Protein AF-0000000087041845 (afdb_homodimer)

InterPro domains:
  IPR001223 Glycoside hydrolase family 18, catalytic domain [PF00704] (50-173)
  IPR001223 Glycoside hydrolase family 18, catalytic domain [PS51910] (45-182)
  IPR017853 Glycoside hydrolase superfamily [SSF51445] (48-177)
  IPR050314 Glycosyl hydrolase family 18 [PTHR11177] (52-173)

Organism: Hibiscus syriacus (NCBI:txid106335)

pLDDT: mean 72.37, std 24.85, range [21.62, 97.31]

Secondary structure (DSSP, 8-state):
-----EEE---EE--------------------------------EEEEETTSSS-GGG--GGG-SEEEEEEEEE-TTT--EE--GGGHHHHHHHHHHHHHH-TT-EEEEEEES-HHHHHHHHTT-----HHHHHHHHSHHHHHHHHHHHHHHHHHTT-SEEEEEEES--GGGHHHHHHHT-/-----EEEEEEE---------------------------------EEEEETTSSS-GGG--GGG-SEEEEEEEEE-TTT--EE--GGGHHHHHHHHHHHHHH-TT-EEEEEEES-HHHHHHHHTT-----HHHHHHHHSHHHHHHHHHHHHHHHHHHT-SEEEEEEES--GGGHHHHHHHT-

Structure (mmCIF, N/CA/C/O backbone):
data_AF-0000000087041845-model_v1
#
loop_
_entity.id
_entity.type
_entity.pdbx_description
1 polymer 'GH18 domain-containing protein'
#
loop_
_atom_site.group_PDB
_atom_site.id
_atom_site.type_symbol
_atom_site.label_atom_id
_atom_site.label_alt_id
_atom_site.label_comp_id
_atom_site.label_asym_id
_atom_site.label_entity_id
_atom_site.label_seq_id
_atom_site.pdbx_PDB_ins_code
_atom_site.Cartn_x
_atom_site.Cartn_y
_atom_site.Cartn_z
_atom_site.occupancy
_atom_site.B_iso_or_equiv
_atom_site.auth_seq_id
_atom_site.auth_comp_id
_atom_site.auth_asym_id
_atom_site.auth_atom_id
_atom_site.pdbx_PDB_model_num
ATOM 1 N N . MET A 1 1 ? -11.758 -10.891 13.805 1 23.2 1 MET A N 1
ATOM 2 C CA . MET A 1 1 ? -11.055 -11.352 12.609 1 23.2 1 MET A CA 1
ATOM 3 C C . MET A 1 1 ? -10.984 -10.242 11.562 1 23.2 1 MET A C 1
ATOM 5 O O . MET A 1 1 ? -12.016 -9.805 11.055 1 23.2 1 MET A O 1
ATOM 9 N N . GLY A 1 2 ? -10.172 -9.172 11.742 1 25.62 2 GLY A N 1
ATOM 10 C CA . GLY A 1 2 ? -10.172 -7.77 11.375 1 25.62 2 GLY A CA 1
ATOM 11 C C . GLY A 1 2 ? -9.734 -7.531 9.938 1 25.62 2 GLY A C 1
ATOM 12 O O . GLY A 1 2 ? -9.078 -8.383 9.336 1 25.62 2 GLY A O 1
ATOM 13 N N . PHE A 1 3 ? -10.648 -7.035 9.164 1 26.61 3 PHE A N 1
ATOM 14 C CA . PHE A 1 3 ? -10.414 -6.492 7.832 1 26.61 3 PHE A CA 1
ATOM 15 C C . PHE A 1 3 ? -9.094 -5.734 7.777 1 26.61 3 PHE A C 1
ATOM 17 O O . PHE A 1 3 ? -8.773 -4.973 8.695 1 26.61 3 PHE A O 1
ATOM 24 N N . TRP A 1 4 ? -8.008 -6.473 7.367 1 29.12 4 TRP A N 1
ATOM 25 C CA . TRP A 1 4 ? -6.875 -5.605 7.07 1 29.12 4 TRP A CA 1
ATOM 26 C C . TRP A 1 4 ? -7.184 -4.691 5.887 1 29.12 4 TRP A C 1
ATOM 28 O O . TRP A 1 4 ? -7.59 -5.164 4.82 1 29.12 4 TRP A O 1
ATOM 38 N N . PHE A 1 5 ? -8.016 -3.756 6.098 1 28.33 5 PHE A N 1
ATOM 39 C CA . PHE A 1 5 ? -8.133 -2.781 5.02 1 28.33 5 PHE A CA 1
ATOM 40 C C . PHE A 1 5 ? -6.867 -1.936 4.914 1 28.33 5 PHE A C 1
ATOM 42 O O . PHE A 1 5 ? -6.453 -1.303 5.887 1 28.33 5 PHE A O 1
ATOM 49 N N . GLY A 1 6 ? -5.863 -2.553 4.617 1 29.84 6 GLY A N 1
ATOM 50 C CA . GLY A 1 6 ? -4.824 -1.611 4.23 1 29.84 6 GLY A CA 1
ATOM 51 C C . GLY A 1 6 ? -5.242 -0.697 3.092 1 29.84 6 GLY A C 1
ATOM 52 O O . GLY A 1 6 ? -5.516 -1.162 1.983 1 29.84 6 GLY A O 1
ATOM 53 N N . LEU A 1 7 ? -6.281 0.075 3.344 1 28.31 7 LEU A N 1
ATOM 54 C CA . LEU A 1 7 ? -6.406 1.138 2.354 1 28.31 7 LEU A CA 1
ATOM 55 C C . LEU A 1 7 ? -5.035 1.688 1.97 1 28.31 7 LEU A C 1
ATOM 57 O O . LEU A 1 7 ? -4.406 2.396 2.758 1 28.31 7 LEU A O 1
ATOM 61 N N . TRP A 1 8 ? -4.121 0.872 1.671 1 28.19 8 TRP A N 1
ATOM 62 C CA . TRP A 1 8 ? -3.041 1.64 1.062 1 28.19 8 TRP A CA 1
ATOM 63 C C . TRP A 1 8 ? -3.588 2.625 0.034 1 28.19 8 TRP A C 1
ATOM 65 O O . TRP A 1 8 ? -4.129 2.221 -0.997 1 28.19 8 TRP A O 1
ATOM 75 N N . SER A 1 9 ? -4.41 3.582 0.45 1 30.61 9 SER A N 1
ATOM 76 C CA . SER A 1 9 ? -4.777 4.695 -0.418 1 30.61 9 SER A CA 1
ATOM 77 C C . SER A 1 9 ? -3.57 5.215 -1.194 1 30.61 9 SER A C 1
ATOM 79 O O . SER A 1 9 ? -2.562 5.602 -0.599 1 30.61 9 SER A O 1
ATOM 81 N N . SER A 1 10 ? -3.09 4.688 -2.215 1 30.67 10 SER A N 1
ATOM 82 C CA . SER A 1 10 ? -2.375 5.555 -3.146 1 30.67 10 SER A CA 1
ATOM 83 C C . SER A 1 10 ? -2.846 7 -3.027 1 30.67 10 SER A C 1
ATOM 85 O O . SER A 1 10 ? -3.99 7.258 -2.645 1 30.67 10 SER A O 1
ATOM 87 N N . VAL A 1 11 ? -1.781 7.871 -3.139 1 31.8 11 VAL A N 1
ATOM 88 C CA . VAL A 1 11 ? -1.523 9.305 -3.234 1 31.8 11 VAL A CA 1
ATOM 89 C C . VAL A 1 11 ? -2.547 9.953 -4.164 1 31.8 11 VAL A C 1
ATOM 91 O O . VAL A 1 11 ? -2.654 9.578 -5.336 1 31.8 11 VAL A O 1
ATOM 94 N N . PHE A 1 12 ? -3.471 10.445 -3.553 1 30.45 12 PHE A N 1
ATOM 95 C CA . PHE A 1 12 ? -4.285 11.5 -4.145 1 30.45 12 PHE A CA 1
ATOM 96 C C . PHE A 1 12 ? -3.414 12.656 -4.609 1 30.45 12 PHE A C 1
ATOM 98 O O . PHE A 1 12 ? -2.643 13.219 -3.822 1 30.45 12 PHE A O 1
ATOM 105 N N . VAL A 1 13 ? -2.688 12.461 -5.691 1 28.95 13 VAL A N 1
ATOM 106 C CA . VAL A 1 13 ? -1.965 13.617 -6.203 1 28.95 13 VAL A CA 1
ATOM 107 C C . VAL A 1 13 ? -2.955 14.711 -6.605 1 28.95 13 VAL A C 1
ATOM 109 O O . VAL A 1 13 ? -3.812 14.492 -7.465 1 28.95 13 VAL A O 1
ATOM 112 N N . PHE A 1 14 ? -3.207 15.57 -5.582 1 27.56 14 PHE A N 1
ATOM 113 C CA . PHE A 1 14 ? -3.918 16.812 -5.895 1 27.56 14 PHE A CA 1
ATOM 114 C C . PHE A 1 14 ? -3.123 17.656 -6.879 1 27.56 14 PHE A C 1
ATOM 116 O O . PHE A 1 14 ? -1.933 17.906 -6.672 1 27.56 14 PHE A O 1
ATOM 123 N N . ASN A 1 15 ? -3.355 17.469 -8.117 1 26.88 15 ASN A N 1
ATOM 124 C CA . ASN A 1 15 ? -2.84 18.484 -9.031 1 26.88 15 ASN A CA 1
ATOM 125 C C . ASN A 1 15 ? -3.35 19.875 -8.664 1 26.88 15 ASN A C 1
ATOM 127 O O . ASN A 1 15 ? -4.555 20.141 -8.703 1 26.88 15 ASN A O 1
ATOM 131 N N . PHE A 1 16 ? -2.6 20.594 -7.73 1 26.05 16 PHE A N 1
ATOM 132 C CA . PHE A 1 16 ? -2.844 22 -7.406 1 26.05 16 PHE A CA 1
ATOM 133 C C . PHE A 1 16 ? -2.756 22.875 -8.648 1 26.05 16 PHE A C 1
ATOM 135 O O . PHE A 1 16 ? -1.663 23.109 -9.172 1 26.05 16 PHE A O 1
ATOM 142 N N . ASN A 1 17 ? -3.471 22.656 -9.695 1 26.89 17 ASN A N 1
ATOM 143 C CA . ASN A 1 17 ? -3.488 23.672 -10.742 1 26.89 17 ASN A CA 1
ATOM 144 C C . ASN A 1 17 ? -3.756 25.062 -10.172 1 26.89 17 ASN A C 1
ATOM 146 O O . ASN A 1 17 ? -4.59 25.219 -9.281 1 26.89 17 ASN A O 1
ATOM 150 N N . GLY A 1 18 ? -2.766 26.016 -10.258 1 24.52 18 GLY A N 1
ATOM 151 C CA . GLY A 1 18 ? -2.682 27.469 -10.117 1 24.52 18 GLY A CA 1
ATOM 152 C C . GLY A 1 18 ? -3.934 28.188 -10.586 1 24.52 18 GLY A C 1
ATOM 153 O O . GLY A 1 18 ? -4.711 27.641 -11.367 1 24.52 18 GLY A O 1
ATOM 154 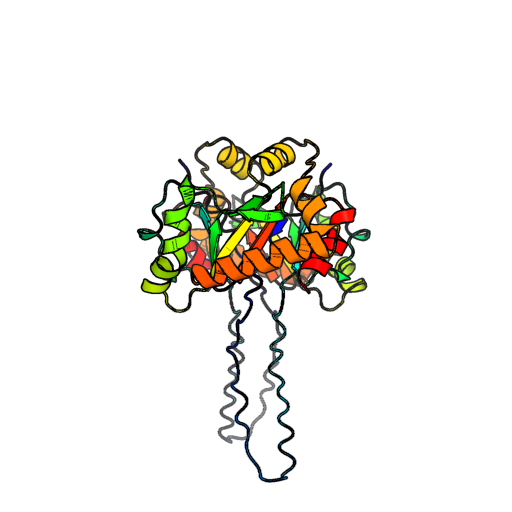N N . ILE A 1 19 ? -4.141 29.312 -9.906 1 24.5 19 ILE A N 1
ATOM 155 C CA . ILE A 1 19 ? -5.047 30.453 -9.891 1 24.5 19 ILE A CA 1
ATOM 156 C C . ILE A 1 19 ? -5.047 31.141 -11.258 1 24.5 19 ILE A C 1
ATOM 158 O O . ILE A 1 19 ? -4.004 31.609 -11.727 1 24.5 19 ILE A O 1
ATOM 162 N N . GLN A 1 20 ? -5.793 30.688 -12.195 1 23.91 20 GLN A N 1
ATOM 163 C CA . GLN A 1 20 ? -6.023 31.469 -13.406 1 23.91 20 GLN A CA 1
ATOM 164 C C . GLN A 1 20 ? -6.578 32.844 -13.07 1 23.91 20 GLN A C 1
ATOM 166 O O . GLN A 1 20 ? -7.594 32.969 -12.383 1 23.91 20 GLN A O 1
ATOM 171 N N . THR A 1 21 ? -5.656 33.781 -12.984 1 22.22 21 THR A N 1
ATOM 172 C CA . THR A 1 21 ? -6.031 35.188 -12.852 1 22.22 21 THR A CA 1
ATOM 173 C C . THR A 1 21 ? -6.984 35.594 -13.961 1 22.22 21 THR A C 1
ATOM 175 O O . THR A 1 21 ? -6.758 35.281 -15.133 1 22.22 21 THR A O 1
ATOM 178 N N . PHE A 1 22 ? -8.117 36 -13.617 1 23.38 22 PHE A N 1
ATOM 179 C CA . PHE A 1 22 ? -9.289 36.562 -14.297 1 23.38 22 PHE A CA 1
ATOM 180 C C . PHE A 1 22 ? -8.945 37.875 -14.984 1 23.38 22 PHE A C 1
ATOM 182 O O . PHE A 1 22 ? -8.633 38.844 -14.32 1 23.38 22 PHE A O 1
ATOM 189 N N . PHE A 1 23 ? -8.234 37.656 -16.172 1 24.47 23 PHE A N 1
ATOM 190 C CA . PHE A 1 23 ? -8.133 38.938 -16.875 1 24.47 23 PHE A CA 1
ATOM 191 C C . PHE A 1 23 ? -9.508 39.469 -17.219 1 24.47 23 PHE A C 1
ATOM 193 O O . PHE A 1 23 ? -10.383 38.75 -17.672 1 24.47 23 PHE A O 1
ATOM 200 N N . LEU A 1 24 ? -9.852 40.594 -16.812 1 23.66 24 LEU A N 1
ATOM 201 C CA . LEU A 1 24 ? -11.039 41.438 -16.812 1 23.66 24 LEU A CA 1
ATOM 202 C C . LEU A 1 24 ? -11.57 41.625 -18.234 1 23.66 24 LEU A C 1
ATOM 204 O O . LEU A 1 24 ? -12.781 41.562 -18.469 1 23.66 24 LEU A O 1
ATOM 208 N N . LEU A 1 25 ? -10.844 42.188 -19.188 1 25.16 25 LEU A N 1
ATOM 209 C CA . LEU A 1 25 ? -11.578 43.281 -19.844 1 25.16 25 LEU A CA 1
ATOM 210 C C . LEU A 1 25 ? -12.625 42.719 -20.797 1 25.16 25 LEU A C 1
ATOM 212 O O . LEU A 1 25 ? -12.648 41.531 -21.078 1 25.16 25 LEU A O 1
ATOM 216 N N . SER A 1 26 ? -12.938 43.375 -22.047 1 27.7 26 SER A N 1
ATOM 217 C CA . SER A 1 26 ? -14.07 43.906 -22.797 1 27.7 26 SER A CA 1
ATOM 218 C C . SER A 1 26 ? -14.719 42.844 -23.672 1 27.7 26 SER A C 1
ATOM 220 O O . SER A 1 26 ? -15.945 42.719 -23.734 1 27.7 26 SER A O 1
ATOM 222 N N . ILE A 1 27 ? -14.18 42.594 -24.922 1 32.78 27 ILE A N 1
ATOM 223 C CA . ILE A 1 27 ? -14.945 42.406 -26.141 1 32.78 27 ILE A CA 1
ATOM 224 C C . ILE A 1 27 ? -15.656 41.031 -26.094 1 32.78 27 ILE A C 1
ATOM 226 O O . ILE A 1 27 ? -15.094 40.062 -25.625 1 32.78 27 ILE A O 1
ATOM 230 N N . ILE A 1 28 ? -17.031 40.875 -26.719 1 33.44 28 ILE A N 1
ATOM 231 C CA . ILE A 1 28 ? -18.234 40.094 -26.484 1 33.44 28 ILE A CA 1
ATOM 232 C C . ILE A 1 28 ? -17.969 38.625 -26.734 1 33.44 28 ILE A C 1
ATOM 234 O O . ILE A 1 28 ? -18.828 37.781 -26.5 1 33.44 28 ILE A O 1
ATOM 238 N N . PHE A 1 29 ? -16.984 38.312 -27.688 1 34.09 29 PHE A N 1
ATOM 239 C CA . PHE A 1 29 ? -16.984 37.031 -28.391 1 34.09 29 PHE A CA 1
ATOM 240 C C . PHE A 1 29 ? -16.984 35.875 -27.391 1 34.09 29 PHE A C 1
ATOM 242 O O . PHE A 1 29 ? -16.391 35.969 -26.328 1 34.09 29 PHE A O 1
ATOM 249 N N . PHE A 1 30 ? -17.859 34.781 -27.734 1 34.91 30 PHE A N 1
ATOM 250 C CA . PHE A 1 30 ? -18.344 33.562 -27.141 1 34.91 30 PHE A CA 1
ATOM 251 C C . PHE A 1 30 ? -17.172 32.75 -26.578 1 34.91 30 PHE A C 1
ATOM 253 O O . PHE A 1 30 ? -16.594 31.922 -27.297 1 34.91 30 PHE A O 1
ATOM 260 N N . LEU A 1 31 ? -16.156 33.375 -26.109 1 30.61 31 LEU A N 1
ATOM 261 C CA . LEU A 1 31 ? -15.055 32.656 -25.484 1 30.61 31 LEU A CA 1
ATOM 262 C C . LEU A 1 31 ? -15.562 31.719 -24.391 1 30.61 31 LEU A C 1
ATOM 264 O O . LEU A 1 31 ? -15.953 32.188 -23.312 1 30.61 31 LEU A O 1
ATOM 268 N N . SER A 1 32 ? -16.531 30.844 -24.844 1 33.81 32 SER A N 1
ATOM 269 C CA . SER A 1 32 ? -16.828 29.797 -23.875 1 33.81 32 SER A CA 1
ATOM 270 C C . SER A 1 32 ? -15.57 29.281 -23.188 1 33.81 32 SER A C 1
ATOM 272 O O . SER A 1 32 ? -14.688 28.719 -23.844 1 33.81 32 SER A O 1
ATOM 274 N N . SER A 1 33 ? -15.016 30.094 -22.469 1 34.06 33 SER A N 1
ATOM 275 C CA . SER A 1 33 ? -13.914 29.719 -21.594 1 34.06 33 SER A CA 1
ATOM 276 C C . SER A 1 33 ? -14.266 28.469 -20.781 1 34.06 33 SER A C 1
ATOM 278 O O . SER A 1 33 ? -15.117 28.516 -19.891 1 34.06 33 SER A O 1
ATOM 280 N N . GLN A 1 34 ? -14.602 27.375 -21.578 1 32.56 34 GLN A N 1
ATOM 281 C CA . GLN A 1 34 ? -14.688 26.172 -20.75 1 32.56 34 GLN A CA 1
ATOM 282 C C . GLN A 1 34 ? -13.531 26.094 -19.75 1 32.56 34 GLN A C 1
ATOM 284 O O . GLN A 1 34 ? -12.367 26.078 -20.156 1 32.56 34 GLN A O 1
ATOM 289 N N . PHE A 1 35 ? -13.523 26.938 -18.875 1 32.78 35 PHE A N 1
ATOM 290 C CA . PHE A 1 35 ? -12.664 26.766 -17.703 1 32.78 35 PHE A CA 1
ATOM 291 C C . PHE A 1 35 ? -12.734 25.328 -17.188 1 32.78 35 PHE A C 1
ATOM 293 O O . PHE A 1 35 ? -13.695 24.953 -16.5 1 32.78 35 PHE A O 1
ATOM 300 N N . ARG A 1 36 ? -12.695 24.297 -18.031 1 34.22 36 ARG A N 1
ATOM 301 C CA . ARG A 1 36 ? -12.617 22.969 -17.438 1 34.22 36 ARG A CA 1
ATOM 302 C C . ARG A 1 36 ? -11.422 22.859 -16.484 1 34.22 36 ARG A C 1
ATOM 304 O O . ARG A 1 36 ? -10.422 22.219 -16.812 1 34.22 36 ARG A O 1
ATOM 311 N N . PHE A 1 37 ? -11.031 23.938 -15.875 1 33.91 37 PHE A N 1
ATOM 312 C CA . PHE A 1 37 ? -9.891 23.625 -15.023 1 33.91 37 PHE A CA 1
ATOM 313 C C . PHE A 1 37 ? -10.258 22.562 -14 1 33.91 37 PHE A C 1
ATOM 315 O O . PHE A 1 37 ? -9.438 22.188 -13.156 1 33.91 37 PHE A O 1
ATOM 322 N N . SER A 1 38 ? -11.477 22.234 -13.781 1 37.81 38 SER A N 1
ATOM 323 C CA . SER A 1 38 ? -11.633 21.375 -12.609 1 37.81 38 SER A CA 1
ATOM 324 C C . SER A 1 38 ? -10.711 20.156 -12.695 1 37.81 38 SER A C 1
ATOM 326 O O . SER A 1 38 ? -11.016 19.203 -13.398 1 37.81 38 SER A O 1
ATOM 328 N N . GLY A 1 39 ? -9.578 20.328 -13.062 1 37.34 39 GLY A N 1
ATOM 329 C CA . GLY A 1 39 ? -8.852 19.062 -13.047 1 37.34 39 GLY A CA 1
ATOM 330 C C . GLY A 1 39 ? -9.219 18.172 -11.875 1 37.34 39 GLY A C 1
ATOM 331 O O . GLY A 1 39 ? -8.852 18.469 -10.734 1 37.34 39 GLY A O 1
ATOM 332 N N . ALA A 1 40 ? -10.344 17.734 -11.812 1 40.84 40 ALA A N 1
ATOM 333 C CA . ALA A 1 40 ? -10.859 16.75 -10.859 1 40.84 40 ALA A CA 1
ATOM 334 C C . ALA A 1 40 ? -9.75 15.805 -10.391 1 40.84 40 ALA A C 1
ATOM 336 O O . ALA A 1 40 ? -9.039 15.219 -11.211 1 40.84 40 ALA A O 1
ATOM 337 N N . GLN A 1 41 ? -9.117 16.219 -9.258 1 49.06 41 GLN A N 1
ATOM 338 C CA . GLN A 1 41 ? -8.117 15.383 -8.617 1 49.06 41 GLN A CA 1
ATOM 339 C C . GLN A 1 41 ? -8.531 13.914 -8.641 1 49.06 41 GLN A C 1
ATOM 341 O O . GLN A 1 41 ? -9.672 13.578 -8.312 1 49.06 41 GLN A O 1
ATOM 346 N N . THR A 1 42 ? -8.062 13.172 -9.609 1 58.78 42 THR A N 1
ATOM 347 C CA . THR A 1 42 ? -8.406 11.758 -9.672 1 58.78 42 THR A CA 1
ATOM 348 C C . THR A 1 42 ? -7.844 11.008 -8.469 1 58.78 42 THR A C 1
ATOM 350 O O . THR A 1 42 ? -6.645 11.078 -8.195 1 58.78 42 THR A O 1
ATOM 353 N N . TRP A 1 43 ? -8.734 10.688 -7.449 1 68.94 43 TRP A N 1
ATOM 354 C CA . TRP A 1 43 ? -8.383 9.93 -6.254 1 68.94 43 TRP A CA 1
ATOM 355 C C . TRP A 1 43 ? -8.375 8.43 -6.547 1 68.94 43 TRP A C 1
ATOM 357 O O . TRP A 1 43 ? -9.266 7.922 -7.234 1 68.94 43 TRP A O 1
ATOM 367 N N . ILE A 1 44 ? -7.219 7.926 -6.25 1 77.75 44 ILE A N 1
ATOM 368 C CA . ILE A 1 44 ? -7.191 6.469 -6.246 1 77.75 44 ILE A CA 1
ATOM 369 C C . ILE A 1 44 ? -7.672 5.945 -4.895 1 77.75 44 ILE A C 1
ATOM 371 O O . ILE A 1 44 ? -7.141 6.332 -3.848 1 77.75 44 ILE A O 1
ATOM 375 N N . LYS A 1 45 ? -8.742 5.234 -4.926 1 81.94 45 LYS A N 1
ATOM 376 C CA . LYS A 1 45 ? -9.258 4.531 -3.758 1 81.94 45 LYS A CA 1
ATOM 377 C C . LYS A 1 45 ? -8.992 3.031 -3.854 1 81.94 45 LYS A C 1
ATOM 379 O O . LYS A 1 45 ? -9.703 2.311 -4.555 1 81.94 45 LYS A O 1
ATOM 384 N N . ALA A 1 46 ? -7.91 2.631 -3.119 1 84.88 46 ALA A N 1
ATOM 385 C CA . ALA A 1 46 ? -7.477 1.24 -3.234 1 84.88 46 ALA A CA 1
ATOM 386 C C . ALA A 1 46 ? -7.703 0.485 -1.929 1 84.88 46 ALA A C 1
ATOM 388 O O . ALA A 1 46 ? -7.609 1.065 -0.844 1 84.88 46 ALA A O 1
ATOM 389 N N . GLY A 1 47 ? -8.078 -0.835 -2.057 1 83.19 47 GLY A N 1
ATOM 390 C CA . GLY A 1 47 ? -8.242 -1.712 -0.906 1 83.19 47 GLY A CA 1
ATOM 391 C C . GLY A 1 47 ? -7.586 -3.066 -1.095 1 83.19 47 GLY A C 1
ATOM 392 O O . GLY A 1 47 ? -7.461 -3.553 -2.221 1 83.19 47 GLY A O 1
ATOM 393 N N . TYR A 1 48 ? -7.09 -3.6 0.019 1 85.5 48 TYR A N 1
ATOM 394 C CA . TYR A 1 48 ? -6.625 -4.98 0.059 1 85.5 48 TYR A CA 1
ATOM 395 C C . TYR A 1 48 ? -7.664 -5.887 0.713 1 85.5 48 TYR A C 1
ATOM 397 O O . TYR A 1 48 ? -8.102 -5.625 1.835 1 85.5 48 TYR A O 1
ATOM 405 N N . CYS A 1 49 ? -7.977 -6.867 -0.065 1 85.06 49 CYS A N 1
ATOM 406 C CA . CYS A 1 49 ? -8.898 -7.875 0.44 1 85.06 49 CYS A CA 1
ATOM 407 C C . CYS A 1 49 ? -8.172 -9.172 0.773 1 85.06 49 CYS A C 1
ATOM 409 O O . CYS A 1 49 ? -7.59 -9.805 -0.11 1 85.06 49 CYS A O 1
ATOM 411 N N . TYR A 1 50 ? -8.273 -9.539 2.029 1 81.19 50 TYR A N 1
ATOM 412 C CA . TYR A 1 50 ? -7.543 -10.711 2.502 1 81.19 50 TYR A CA 1
ATOM 413 C C . TYR A 1 50 ? -8.391 -11.969 2.387 1 81.19 50 TYR A C 1
ATOM 415 O O . TYR A 1 50 ? -9.508 -12.031 2.922 1 81.19 50 TYR A O 1
ATOM 423 N N . ALA A 1 51 ? -7.828 -12.969 1.692 1 77.38 51 ALA A N 1
ATOM 424 C CA . ALA A 1 51 ? -8.539 -14.227 1.471 1 77.38 51 ALA A CA 1
ATOM 425 C C . ALA A 1 51 ? -8.828 -14.938 2.791 1 77.38 51 ALA A C 1
ATOM 427 O O . ALA A 1 51 ? -9.844 -15.617 2.93 1 77.38 51 ALA A O 1
ATOM 428 N N . ASN A 1 52 ? -7.965 -14.766 3.732 1 71 52 ASN A N 1
ATOM 429 C CA . ASN A 1 52 ? -8.148 -15.445 5.012 1 71 52 ASN A CA 1
ATOM 430 C C . ASN A 1 52 ? -8.859 -14.547 6.02 1 71 52 ASN A C 1
ATOM 432 O O . ASN A 1 52 ? -8.93 -14.867 7.207 1 71 52 ASN A O 1
ATOM 436 N N . GLY A 1 53 ? -9.367 -13.461 5.453 1 65.81 53 GLY A N 1
ATOM 437 C CA . GLY A 1 53 ? -10.062 -12.547 6.348 1 65.81 53 GLY A CA 1
ATOM 438 C C . GLY A 1 53 ? -11.492 -12.953 6.625 1 65.81 53 GLY A C 1
ATOM 439 O O . GLY A 1 53 ? -11.977 -13.945 6.086 1 65.81 53 GLY A O 1
ATOM 440 N N . GLU A 1 54 ? -12.047 -12.273 7.555 1 58.81 54 GLU A N 1
ATOM 441 C CA . GLU A 1 54 ? -13.383 -12.602 8.039 1 58.81 54 GLU A CA 1
ATOM 442 C C . GLU A 1 54 ? -14.461 -11.977 7.152 1 58.81 54 GLU A C 1
ATOM 444 O O . GLU A 1 54 ? -15.648 -12.266 7.305 1 58.81 54 GLU A O 1
ATOM 449 N N . PHE A 1 55 ? -14.062 -11.195 6.27 1 65.12 55 PHE A N 1
ATOM 450 C CA . PHE A 1 55 ? -15.047 -10.492 5.449 1 65.12 55 PHE A CA 1
ATOM 451 C C . PHE A 1 55 ? -15.188 -11.156 4.086 1 65.12 55 PHE A C 1
ATOM 453 O O . PHE A 1 55 ? -14.219 -11.266 3.338 1 65.12 55 PHE A O 1
ATOM 460 N N . PRO A 1 56 ? -16.469 -11.727 3.887 1 73.62 56 PRO A N 1
ATOM 461 C CA . PRO A 1 56 ? -16.688 -12.305 2.561 1 73.62 56 PRO A CA 1
ATOM 462 C C . PRO A 1 56 ? -16.562 -11.281 1.436 1 73.62 56 PRO A C 1
ATOM 464 O O . PRO A 1 56 ? -16.938 -10.117 1.609 1 73.62 56 PRO A O 1
ATOM 467 N N . ILE A 1 57 ? -15.961 -11.703 0.354 1 79 57 ILE A N 1
ATOM 468 C CA . ILE A 1 57 ? -15.734 -10.828 -0.794 1 79 57 ILE A CA 1
ATOM 469 C C . ILE A 1 57 ? -17.062 -10.266 -1.282 1 79 57 ILE A C 1
ATOM 471 O O . ILE A 1 57 ? -17.125 -9.141 -1.78 1 79 57 ILE A O 1
ATOM 475 N N . GLN A 1 58 ? -18.172 -11.008 -1.026 1 81.31 58 GLN A N 1
ATOM 476 C CA . GLN A 1 58 ? -19.5 -10.602 -1.493 1 81.31 58 GLN A CA 1
ATOM 477 C C . GLN A 1 58 ? -19.984 -9.367 -0.74 1 81.31 58 GLN A C 1
ATOM 479 O O . GLN A 1 58 ? -20.859 -8.648 -1.224 1 81.31 58 GLN A O 1
ATOM 484 N N . ASP A 1 59 ? -19.359 -9.133 0.333 1 79.88 59 ASP A N 1
ATOM 485 C CA . ASP A 1 59 ? -19.828 -8.031 1.169 1 79.88 59 ASP A CA 1
ATOM 486 C C . ASP A 1 59 ? -19.047 -6.754 0.883 1 79.88 59 ASP A C 1
ATOM 488 O O . ASP A 1 59 ? -19.359 -5.691 1.418 1 79.88 59 ASP A O 1
ATOM 492 N N . ILE A 1 60 ? -18.141 -6.91 0.014 1 77.69 60 ILE A N 1
ATOM 493 C CA . ILE A 1 60 ? -17.344 -5.734 -0.324 1 77.69 60 ILE A CA 1
ATOM 494 C C . ILE A 1 60 ? -18.141 -4.828 -1.262 1 77.69 60 ILE A C 1
ATOM 496 O O . ILE A 1 60 ? -18.656 -5.281 -2.279 1 77.69 60 ILE A O 1
ATOM 500 N N . ASN A 1 61 ? -18.297 -3.568 -0.881 1 85.38 61 ASN A N 1
ATOM 501 C CA . ASN A 1 61 ? -18.859 -2.582 -1.801 1 85.38 61 ASN A CA 1
ATOM 502 C C . ASN A 1 61 ? -17.797 -2.02 -2.734 1 85.38 61 ASN A C 1
ATOM 504 O O . ASN A 1 61 ? -17.188 -0.985 -2.443 1 85.38 61 ASN A O 1
ATOM 508 N N . SER A 1 62 ? -17.625 -2.713 -3.82 1 89.56 62 SER A N 1
ATOM 509 C CA . SER A 1 62 ? -16.531 -2.385 -4.734 1 89.56 62 SER A CA 1
ATOM 510 C C . SER A 1 62 ? -16.734 -1.013 -5.371 1 89.56 62 SER A C 1
ATOM 512 O O . SER A 1 62 ? -15.805 -0.436 -5.93 1 89.56 62 SER A O 1
ATOM 514 N N . ALA A 1 63 ? -17.922 -0.422 -5.266 1 88.25 63 ALA A N 1
ATOM 515 C CA . ALA A 1 63 ? -18.219 0.892 -5.836 1 88.25 63 ALA A CA 1
ATOM 516 C C . ALA A 1 63 ? -17.422 1.983 -5.125 1 88.25 63 ALA A C 1
ATOM 518 O O . ALA A 1 63 ? -17.266 3.088 -5.648 1 88.25 63 ALA A O 1
ATOM 519 N N . LEU A 1 64 ? -16.969 1.657 -3.957 1 83.69 64 LEU A N 1
ATOM 520 C CA . LEU A 1 64 ? -16.25 2.637 -3.152 1 83.69 64 LEU A CA 1
ATOM 521 C C . LEU A 1 64 ? -14.781 2.707 -3.568 1 83.69 64 LEU A C 1
ATOM 523 O O . LEU A 1 64 ? -14.047 3.596 -3.127 1 83.69 64 LEU A O 1
ATOM 527 N N . PHE A 1 65 ? -14.375 1.799 -4.48 1 85.5 65 PHE A N 1
ATOM 528 C CA . PHE A 1 65 ? -12.953 1.652 -4.766 1 85.5 65 PHE A CA 1
ATOM 529 C C . PHE A 1 65 ? -12.672 1.805 -6.254 1 85.5 65 PHE A C 1
ATOM 531 O O . PHE A 1 65 ? -13.531 1.48 -7.086 1 85.5 65 PHE A O 1
ATOM 538 N N . THR A 1 66 ? -11.492 2.336 -6.527 1 87.12 66 THR A N 1
ATOM 539 C CA . THR A 1 66 ? -11 2.301 -7.902 1 87.12 66 THR A CA 1
ATOM 540 C C . THR A 1 66 ? -10.188 1.035 -8.148 1 87.12 66 THR A C 1
ATOM 542 O O . THR A 1 66 ? -10.156 0.519 -9.266 1 87.12 66 THR A O 1
ATOM 545 N N . HIS A 1 67 ? -9.469 0.594 -7.133 1 87.69 67 HIS A N 1
ATOM 546 C CA . HIS A 1 67 ? -8.648 -0.609 -7.191 1 87.69 67 HIS A CA 1
ATOM 547 C C . HIS A 1 67 ? -8.906 -1.516 -5.992 1 87.69 67 HIS A C 1
ATOM 549 O O . HIS A 1 67 ? -9.047 -1.035 -4.863 1 87.69 67 HIS A O 1
ATOM 555 N N . LEU A 1 68 ? -8.984 -2.812 -6.219 1 88.38 68 LEU A N 1
ATOM 556 C CA . LEU A 1 68 ? -9.078 -3.799 -5.148 1 88.38 68 LEU A CA 1
ATOM 557 C C . LEU A 1 68 ? -8.047 -4.902 -5.336 1 88.38 68 LEU A C 1
ATOM 559 O O . LEU A 1 68 ? -7.961 -5.508 -6.406 1 88.38 68 LEU A O 1
ATOM 563 N N . SER A 1 69 ? -7.305 -5.141 -4.293 1 90.25 69 SER A N 1
ATOM 564 C CA . SER A 1 69 ? -6.25 -6.145 -4.344 1 90.25 69 SER A CA 1
ATOM 565 C C . SER A 1 69 ? -6.652 -7.406 -3.588 1 90.25 69 SER A C 1
ATOM 567 O O . SER A 1 69 ? -7.004 -7.348 -2.408 1 90.25 69 SER A O 1
ATOM 569 N N . CYS A 1 70 ? -6.594 -8.477 -4.332 1 91.19 70 CYS A N 1
ATOM 570 C CA . CYS A 1 70 ? -6.758 -9.781 -3.705 1 91.19 70 CYS A CA 1
ATOM 571 C C . CYS A 1 70 ? -5.473 -10.227 -3.02 1 91.19 70 CYS A C 1
ATOM 573 O O . CYS A 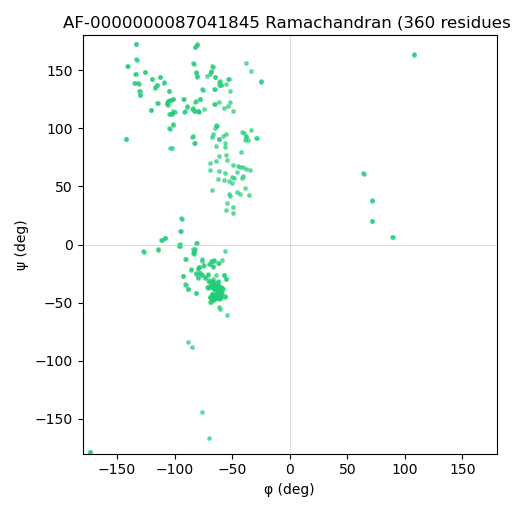1 70 ? -4.469 -10.492 -3.684 1 91.19 70 CYS A O 1
ATOM 575 N N . ALA A 1 71 ? -5.574 -10.32 -1.673 1 87.62 71 ALA A N 1
ATOM 576 C CA . ALA A 1 71 ? -4.379 -10.547 -0.862 1 87.62 71 ALA A CA 1
ATOM 577 C C . ALA A 1 71 ? -4.461 -11.883 -0.125 1 87.62 71 ALA A C 1
ATOM 579 O O . ALA A 1 71 ? -5.531 -12.273 0.344 1 87.62 71 ALA A O 1
ATOM 580 N N . PHE A 1 72 ? -3.381 -12.758 -0.067 1 88 72 PHE A N 1
ATOM 581 C CA . PHE A 1 72 ? -2.119 -12.602 -0.779 1 88 72 PHE A CA 1
ATOM 582 C C . PHE A 1 72 ? -1.689 -13.914 -1.421 1 88 72 PHE A C 1
ATOM 584 O O . PHE A 1 72 ? -1.881 -14.984 -0.843 1 88 72 PHE A O 1
ATOM 591 N N . ALA A 1 73 ? -1.182 -13.789 -2.623 1 94.19 73 ALA A N 1
ATOM 592 C CA . ALA A 1 73 ? -0.367 -14.852 -3.203 1 94.19 73 ALA A CA 1
ATOM 593 C C . ALA A 1 73 ? 1.064 -14.797 -2.68 1 94.19 73 ALA A C 1
ATOM 595 O O . ALA A 1 73 ? 1.428 -13.875 -1.946 1 94.19 73 ALA A O 1
ATOM 596 N N . GLU A 1 74 ? 1.838 -15.867 -3.055 1 93.19 74 GLU A N 1
ATOM 597 C CA . GLU A 1 74 ? 3.223 -15.984 -2.604 1 93.19 74 GLU A CA 1
ATOM 598 C C . GLU A 1 74 ? 4.148 -16.359 -3.758 1 93.19 74 GLU A C 1
ATOM 600 O O . GLU A 1 74 ? 3.691 -16.578 -4.883 1 93.19 74 GLU A O 1
ATOM 605 N N . VAL A 1 75 ? 5.426 -16.312 -3.414 1 93.44 75 VAL A N 1
ATOM 606 C CA . VAL A 1 75 ? 6.426 -16.812 -4.348 1 93.44 75 VAL A CA 1
ATOM 607 C C . VAL A 1 75 ? 6.922 -18.188 -3.883 1 93.44 75 VAL A C 1
ATOM 609 O O . VAL A 1 75 ? 7.328 -18.344 -2.729 1 93.44 75 VAL A O 1
ATOM 612 N N . ASN A 1 76 ? 6.785 -19.109 -4.785 1 96.19 76 ASN A N 1
ATOM 613 C CA . ASN A 1 76 ? 7.301 -20.438 -4.484 1 96.19 76 ASN A CA 1
ATOM 614 C C . ASN A 1 76 ? 8.82 -20.438 -4.344 1 96.19 76 ASN A C 1
ATOM 616 O O . ASN A 1 76 ? 9.531 -19.969 -5.234 1 96.19 76 ASN A O 1
ATOM 620 N N . ALA A 1 77 ? 9.391 -21.078 -3.297 1 93.81 77 ALA A N 1
ATOM 621 C CA . ALA A 1 77 ? 10.812 -20.984 -2.982 1 93.81 77 ALA A CA 1
ATOM 622 C C . ALA A 1 77 ? 11.633 -21.906 -3.873 1 93.81 77 ALA A C 1
ATOM 624 O O . ALA A 1 77 ? 12.852 -21.719 -4.016 1 93.81 77 ALA A O 1
ATOM 625 N N . SER A 1 78 ? 11.016 -22.844 -4.426 1 95.75 78 SER A N 1
ATOM 626 C CA . SER A 1 78 ? 11.742 -23.844 -5.191 1 95.75 78 SER A CA 1
ATOM 627 C C . SER A 1 78 ? 11.906 -23.422 -6.648 1 95.75 78 SER A C 1
ATOM 629 O O . SER A 1 78 ? 12.969 -23.609 -7.238 1 95.75 78 SER A O 1
ATOM 631 N N . ASN A 1 79 ? 10.852 -22.797 -7.199 1 97.25 79 ASN A N 1
ATOM 632 C CA . ASN A 1 79 ? 10.914 -22.516 -8.633 1 97.25 79 ASN A CA 1
ATOM 633 C C . ASN A 1 79 ? 10.656 -21.047 -8.914 1 97.25 79 ASN A C 1
ATOM 635 O O . ASN A 1 79 ? 10.664 -20.609 -10.078 1 97.25 79 ASN A O 1
ATOM 639 N N . TYR A 1 80 ? 10.297 -20.25 -7.934 1 95.88 80 TYR A N 1
ATOM 640 C CA . TYR A 1 80 ? 10.133 -18.797 -7.957 1 95.88 80 TYR A CA 1
ATOM 641 C C . TYR A 1 80 ? 8.898 -18.406 -8.758 1 95.88 80 TYR A C 1
ATOM 643 O O . TYR A 1 80 ? 8.773 -17.25 -9.18 1 95.88 80 TYR A O 1
ATOM 651 N N . GLN A 1 81 ? 8 -19.391 -8.914 1 97.25 81 GLN A N 1
ATOM 652 C CA . GLN A 1 81 ? 6.719 -19.078 -9.539 1 97.25 81 GLN A CA 1
ATOM 653 C C . GLN A 1 81 ? 5.738 -18.516 -8.516 1 97.25 81 GLN A C 1
ATOM 655 O O . GLN A 1 81 ? 5.902 -18.719 -7.309 1 97.25 81 GLN A O 1
ATOM 660 N N . LEU A 1 82 ? 4.781 -17.766 -9.039 1 96.19 82 LEU A N 1
ATOM 661 C CA . LEU A 1 82 ? 3.67 -17.359 -8.188 1 96.19 82 LEU A CA 1
ATOM 662 C C . LEU A 1 82 ? 2.936 -18.578 -7.637 1 96.19 82 LEU A C 1
ATOM 664 O O . LEU A 1 82 ? 2.684 -19.531 -8.367 1 96.19 82 LEU A O 1
ATOM 668 N N . SER A 1 83 ? 2.631 -18.469 -6.387 1 96.44 83 SER A N 1
ATOM 669 C CA . SER A 1 83 ? 1.904 -19.547 -5.727 1 96.44 83 SER A CA 1
ATOM 670 C C . SER A 1 83 ? 0.702 -19.016 -4.953 1 96.44 83 SER A C 1
ATOM 672 O O . SER A 1 83 ? 0.82 -18.047 -4.207 1 96.44 83 SER A O 1
ATOM 674 N N . ILE A 1 84 ? -0.402 -19.656 -5.168 1 95.88 84 ILE A N 1
ATOM 675 C CA . ILE A 1 84 ? -1.609 -19.375 -4.402 1 95.88 84 ILE A CA 1
ATOM 676 C C . ILE A 1 84 ? -1.877 -20.516 -3.42 1 95.88 84 ILE A C 1
ATOM 678 O O . ILE A 1 84 ? -1.979 -21.672 -3.818 1 95.88 84 ILE A O 1
ATOM 682 N N . PRO A 1 85 ? -1.92 -20.156 -2.164 1 92.69 85 PRO A N 1
ATOM 683 C CA . PRO A 1 85 ? -2.246 -21.203 -1.207 1 92.69 85 PRO A CA 1
ATOM 684 C C . PRO A 1 85 ? -3.537 -21.953 -1.559 1 92.69 85 PRO A C 1
ATOM 686 O O . PRO A 1 85 ? -4.508 -21.328 -1.995 1 92.69 85 PRO A O 1
ATOM 689 N N . SER A 1 86 ? -3.52 -23.25 -1.315 1 93.12 86 SER A N 1
ATOM 690 C CA . SER A 1 86 ? -4.66 -24.078 -1.692 1 93.12 86 SER A CA 1
ATOM 691 C C . SER A 1 86 ? -5.938 -23.609 -1.003 1 93.12 86 SER A C 1
ATOM 693 O O . SER A 1 86 ? -7.008 -23.594 -1.615 1 93.12 86 SER A O 1
ATOM 695 N N . ALA A 1 87 ? -5.84 -23.172 0.228 1 90.88 87 ALA A N 1
ATOM 696 C CA . ALA A 1 87 ? -6.996 -22.734 1.01 1 90.88 87 ALA A CA 1
ATOM 697 C C . ALA A 1 87 ? -7.586 -21.453 0.446 1 90.88 87 ALA A C 1
ATOM 699 O O . ALA A 1 87 ? -8.734 -21.109 0.732 1 90.88 87 ALA A O 1
ATOM 700 N N . SER A 1 88 ? -6.805 -20.781 -0.457 1 92.12 88 SER A N 1
ATOM 701 C CA . SER A 1 88 ? -7.242 -19.484 -0.964 1 92.12 88 SER A CA 1
ATOM 702 C C . SER A 1 88 ? -7.613 -19.562 -2.441 1 92.12 88 SER A C 1
ATOM 704 O O . SER A 1 88 ? -7.977 -18.562 -3.051 1 92.12 88 SER A O 1
ATOM 706 N N . GLU A 1 89 ? -7.559 -20.703 -2.957 1 93.38 89 GLU A N 1
ATOM 707 C CA . GLU A 1 89 ? -7.742 -20.844 -4.398 1 93.38 89 GLU A CA 1
ATOM 708 C C . GLU A 1 89 ? -9.109 -20.344 -4.836 1 93.38 89 GLU A C 1
ATOM 710 O O . GLU A 1 89 ? -9.227 -19.641 -5.84 1 93.38 89 GLU A O 1
ATOM 715 N N . GLN A 1 90 ? -10.148 -20.719 -4.117 1 92.44 90 GLN A N 1
ATOM 716 C CA . GLN A 1 90 ? -11.5 -20.281 -4.469 1 92.44 90 GLN A CA 1
ATOM 717 C C . GLN A 1 90 ? -11.633 -18.766 -4.387 1 92.44 90 GLN A C 1
ATOM 719 O O . GLN A 1 90 ? -12.273 -18.141 -5.238 1 92.44 90 GLN A O 1
ATOM 724 N N . TYR A 1 91 ? -11.055 -18.219 -3.408 1 92.81 91 TYR A N 1
ATOM 725 C CA . TYR A 1 91 ? -11.078 -16.781 -3.219 1 92.81 91 TYR A CA 1
ATOM 726 C C . TYR A 1 91 ? -10.43 -16.062 -4.395 1 92.81 91 TYR A C 1
ATOM 728 O O . TYR A 1 91 ? -11.031 -15.156 -4.988 1 92.81 91 TYR A O 1
ATOM 736 N N . PHE A 1 92 ? -9.305 -16.547 -4.816 1 95.69 92 PHE A N 1
ATOM 737 C CA . PHE A 1 92 ? -8.562 -15.93 -5.906 1 95.69 92 PHE A CA 1
ATOM 738 C C . PHE A 1 92 ? -9.281 -16.141 -7.238 1 95.69 92 PHE A C 1
ATOM 740 O O . PHE A 1 92 ? -9.344 -15.234 -8.07 1 95.69 92 PHE A O 1
ATOM 747 N N . SER A 1 93 ? -9.867 -17.266 -7.398 1 95.81 93 SER A N 1
ATOM 748 C CA . SER A 1 93 ? -10.445 -17.609 -8.695 1 95.81 93 SER A CA 1
ATOM 749 C C . SER A 1 93 ? -11.742 -16.859 -8.938 1 95.81 93 SER A C 1
ATOM 751 O O . SER A 1 93 ? -12.172 -16.703 -10.086 1 95.81 93 SER A O 1
ATOM 753 N N . THR A 1 94 ? -12.383 -16.312 -7.855 1 95.25 94 THR A N 1
ATOM 754 C CA . THR A 1 94 ? -13.688 -15.68 -8.031 1 95.25 94 THR A CA 1
ATOM 755 C C . THR A 1 94 ? -13.594 -14.18 -7.75 1 95.25 94 THR A C 1
ATOM 757 O O . THR A 1 94 ? -14.547 -13.438 -8.008 1 95.25 94 THR A O 1
ATOM 760 N N . PHE A 1 95 ? -12.492 -13.711 -7.324 1 94.75 95 PHE A N 1
ATOM 761 C CA . PHE A 1 95 ? -12.328 -12.367 -6.801 1 94.75 95 PHE A CA 1
ATOM 762 C C . PHE A 1 95 ? -12.688 -11.328 -7.855 1 94.75 95 PHE A C 1
ATOM 764 O O . PHE A 1 95 ? -13.578 -10.5 -7.648 1 94.75 95 PHE A O 1
ATOM 771 N N . ALA A 1 96 ? -12.039 -11.414 -9 1 95.94 96 ALA A N 1
ATOM 772 C CA . ALA A 1 96 ? -12.219 -10.398 -10.039 1 95.94 96 ALA A CA 1
ATOM 773 C C . ALA A 1 96 ? -13.664 -10.359 -10.523 1 95.94 96 ALA A C 1
ATOM 775 O O . ALA A 1 96 ? -14.242 -9.281 -10.68 1 95.94 96 ALA A O 1
ATOM 776 N N . THR A 1 97 ? -14.289 -11.469 -10.648 1 95.62 97 THR A N 1
ATOM 777 C CA . THR A 1 97 ? -15.664 -11.547 -11.117 1 95.62 97 THR A CA 1
ATOM 778 C C . THR A 1 97 ? -16.609 -10.914 -10.109 1 95.62 97 THR A C 1
ATOM 780 O O . THR A 1 97 ? -17.484 -10.125 -10.477 1 95.62 97 THR A O 1
ATOM 783 N N . ILE A 1 98 ? -16.391 -11.203 -8.891 1 95 98 ILE A N 1
ATOM 784 C CA . ILE A 1 98 ? -17.297 -10.75 -7.848 1 95 98 ILE A CA 1
ATOM 785 C C . ILE A 1 98 ? -17.203 -9.227 -7.699 1 95 98 ILE A C 1
ATOM 787 O O . ILE A 1 98 ? -18.219 -8.539 -7.66 1 95 98 ILE A O 1
ATOM 791 N N . VAL A 1 99 ? -16.016 -8.703 -7.668 1 93.81 99 VAL A N 1
ATOM 792 C CA . VAL A 1 99 ? -15.891 -7.273 -7.391 1 93.81 99 VAL A CA 1
ATOM 793 C C . VAL A 1 99 ? -16.328 -6.469 -8.609 1 93.81 99 VAL A C 1
ATOM 795 O O . VAL A 1 99 ? -16.844 -5.352 -8.469 1 93.81 99 VAL A O 1
ATOM 798 N N . LYS A 1 100 ? -16.203 -6.984 -9.812 1 96 100 LYS A N 1
ATOM 799 C CA . LYS A 1 100 ? -16.578 -6.258 -11.023 1 96 100 LYS A CA 1
ATOM 800 C C . LYS A 1 100 ? -18.094 -6.289 -11.242 1 96 100 LYS A C 1
ATOM 802 O O . LYS A 1 100 ? -18.641 -5.488 -12.008 1 96 100 LYS A O 1
ATOM 807 N N . ARG A 1 101 ? -18.75 -7.211 -10.617 1 94 101 ARG A N 1
ATOM 808 C CA . ARG A 1 101 ? -20.203 -7.273 -10.742 1 94 101 ARG A CA 1
ATOM 809 C C . ARG A 1 101 ? -20.859 -6 -10.211 1 94 101 ARG A C 1
ATOM 811 O O . ARG A 1 101 ? -21.797 -5.477 -10.828 1 94 101 ARG A O 1
ATOM 818 N N . ARG A 1 102 ? -20.359 -5.504 -9.219 1 89.19 102 ARG A N 1
ATOM 819 C CA . ARG A 1 102 ? -20.938 -4.324 -8.594 1 89.19 102 ARG A CA 1
ATOM 820 C C . ARG A 1 102 ? -20.312 -3.047 -9.133 1 89.19 102 ARG A C 1
ATOM 822 O O . ARG A 1 102 ? -20.922 -1.977 -9.078 1 89.19 102 ARG A O 1
ATOM 829 N N . ASN A 1 103 ? -19.094 -3.121 -9.594 1 94.19 103 ASN A N 1
ATOM 830 C CA . ASN A 1 103 ? -18.359 -1.992 -10.172 1 94.19 103 ASN A CA 1
ATOM 831 C C . ASN A 1 103 ? -17.5 -2.426 -11.352 1 94.19 103 ASN A C 1
ATOM 833 O O . ASN A 1 103 ? -16.312 -2.729 -11.188 1 94.19 103 ASN A O 1
ATOM 837 N N . PRO A 1 104 ? -18.047 -2.363 -12.445 1 95.81 104 PRO A N 1
ATOM 838 C CA . PRO A 1 104 ? -17.312 -2.834 -13.617 1 95.81 104 PRO A CA 1
ATOM 839 C C . PRO A 1 104 ? -16.031 -2.041 -13.875 1 95.81 104 PRO A C 1
ATOM 841 O O . PRO A 1 104 ? -15.141 -2.508 -14.594 1 95.81 104 PRO A O 1
ATOM 844 N N . SER A 1 105 ? -15.891 -0.875 -13.266 1 93.25 105 SER A N 1
ATOM 845 C CA . SER A 1 105 ? -14.734 -0.026 -13.531 1 93.25 105 SER A CA 1
ATOM 846 C C . SER A 1 105 ? -13.594 -0.325 -12.562 1 93.25 105 SER A C 1
ATOM 848 O O . SER A 1 105 ? -12.469 0.126 -12.766 1 93.25 105 SER A O 1
ATOM 850 N N . VAL A 1 106 ? -13.914 -1.089 -11.5 1 91.81 106 VAL A N 1
ATOM 851 C CA . VAL A 1 106 ? -12.875 -1.367 -10.508 1 91.81 106 VAL A CA 1
ATOM 852 C C . VAL A 1 106 ? -11.766 -2.207 -11.141 1 91.81 106 VAL A C 1
ATOM 854 O O . VAL A 1 106 ? -12.031 -3.039 -12.016 1 91.81 106 VAL A O 1
ATOM 857 N N . LYS A 1 107 ? -10.562 -1.979 -10.766 1 90.19 107 LYS A N 1
ATOM 858 C CA . LYS A 1 107 ? -9.414 -2.754 -11.227 1 90.19 107 LYS A CA 1
ATOM 859 C C . LYS A 1 107 ? -8.977 -3.77 -10.18 1 90.19 107 LYS A C 1
ATOM 861 O O . LYS A 1 107 ? -8.375 -3.404 -9.164 1 90.19 107 LYS A O 1
ATOM 866 N N . PRO A 1 108 ? -9.297 -5.008 -10.359 1 92.88 108 PRO A N 1
ATOM 867 C CA . PRO A 1 108 ? -8.828 -6.043 -9.438 1 92.88 108 PRO A CA 1
ATOM 868 C C . PRO A 1 108 ? -7.352 -6.391 -9.641 1 92.88 108 PRO A C 1
ATOM 870 O O . PRO A 1 108 ? -6.914 -6.594 -10.773 1 92.88 108 PRO A O 1
ATOM 873 N N . LEU A 1 109 ? -6.641 -6.449 -8.555 1 91.19 109 LEU A N 1
ATOM 874 C CA . LEU A 1 109 ? -5.219 -6.781 -8.594 1 91.19 109 LEU A CA 1
ATOM 875 C C . LEU A 1 109 ? -4.938 -8.055 -7.793 1 91.19 109 LEU A C 1
ATOM 877 O O . LEU A 1 109 ? -5.613 -8.328 -6.801 1 91.19 109 LEU A O 1
ATOM 881 N N . LEU A 1 110 ? -4.039 -8.812 -8.344 1 92.06 110 LEU A N 1
ATOM 882 C CA . LEU A 1 110 ? -3.486 -9.922 -7.578 1 92.06 110 LEU A CA 1
ATOM 883 C C . LEU A 1 110 ? -2.26 -9.477 -6.789 1 92.06 110 LEU A C 1
ATOM 885 O O . LEU A 1 110 ? -1.258 -9.062 -7.371 1 92.06 110 LEU A O 1
ATOM 889 N N . SER A 1 111 ? -2.367 -9.594 -5.469 1 90.94 111 SER A N 1
ATOM 890 C CA . SER A 1 111 ? -1.298 -9.062 -4.633 1 90.94 111 SER A CA 1
ATOM 891 C C . SER A 1 111 ? -0.425 -10.18 -4.074 1 90.94 111 SER A C 1
ATOM 893 O O . SER A 1 111 ? -0.937 -11.18 -3.559 1 90.94 111 SER A O 1
ATOM 895 N N . VAL A 1 112 ? 0.882 -9.938 -4.219 1 90.44 112 VAL A N 1
ATOM 896 C CA . VAL A 1 112 ? 1.896 -10.828 -3.662 1 90.44 112 VAL A CA 1
ATOM 897 C C . VAL A 1 112 ? 2.596 -10.148 -2.488 1 90.44 112 VAL A C 1
ATOM 899 O O . VAL A 1 112 ? 2.916 -8.961 -2.555 1 90.44 112 VAL A O 1
ATOM 902 N N . TRP A 1 113 ? 2.865 -10.875 -1.463 1 84.56 113 TRP A N 1
ATOM 903 C CA . TRP A 1 113 ? 3.508 -10.328 -0.27 1 84.56 113 TRP A CA 1
ATOM 904 C C . TRP A 1 113 ? 4.52 -11.32 0.302 1 84.56 113 TRP A C 1
ATOM 906 O O . TRP A 1 113 ? 4.418 -12.523 0.064 1 84.56 113 TRP A O 1
ATOM 916 N N . ASN A 1 114 ? 5.539 -10.727 1.024 1 82.12 114 ASN A N 1
ATOM 917 C CA . ASN A 1 114 ? 6.531 -11.609 1.632 1 82.12 114 ASN A CA 1
ATOM 918 C C . ASN A 1 114 ? 6.031 -12.188 2.951 1 82.12 114 ASN A C 1
ATOM 920 O O . ASN A 1 114 ? 6.777 -12.883 3.648 1 82.12 114 ASN A O 1
ATOM 924 N N . GLY A 1 115 ? 4.793 -11.852 3.346 1 75.75 115 GLY A N 1
ATOM 925 C CA . GLY A 1 115 ? 4.152 -12.656 4.375 1 75.75 115 GLY A CA 1
ATOM 926 C C . GLY A 1 115 ? 4.051 -11.945 5.711 1 75.75 115 GLY A C 1
ATOM 927 O O . GLY A 1 115 ? 4.801 -11.008 5.98 1 75.75 115 GLY A O 1
ATOM 928 N N . ILE A 1 116 ? 3.211 -12.516 6.465 1 72 116 ILE A N 1
ATOM 929 C CA . ILE A 1 116 ? 2.887 -11.961 7.777 1 72 116 ILE A CA 1
ATOM 930 C C . ILE A 1 116 ? 4.09 -12.094 8.703 1 72 116 ILE A C 1
ATOM 932 O O . ILE A 1 116 ? 4.336 -11.227 9.547 1 72 116 ILE A O 1
ATOM 936 N N . SER A 1 117 ? 4.75 -13.156 8.516 1 77.62 117 SER A N 1
ATOM 937 C CA . SER A 1 117 ? 5.914 -13.391 9.367 1 77.62 117 SER A CA 1
ATOM 938 C C . SER A 1 117 ? 6.957 -12.297 9.195 1 77.62 117 SER A C 1
ATOM 940 O O . SER A 1 117 ? 7.445 -11.734 10.18 1 77.62 117 SER A O 1
ATOM 942 N N . ALA A 1 118 ? 7.227 -11.977 8 1 74 118 ALA A N 1
ATOM 943 C CA . ALA A 1 118 ? 8.18 -10.898 7.727 1 74 118 ALA A CA 1
ATOM 944 C C . ALA A 1 118 ? 7.695 -9.57 8.305 1 74 118 ALA A C 1
ATOM 946 O O . ALA A 1 118 ? 8.477 -8.82 8.891 1 74 118 ALA A O 1
ATOM 947 N N . THR A 1 119 ? 6.477 -9.289 8.242 1 71.5 119 THR A N 1
ATOM 948 C CA . THR A 1 119 ? 5.883 -8.062 8.766 1 71.5 119 THR A CA 1
ATOM 949 C C . THR A 1 119 ? 5.973 -8.031 10.289 1 71.5 119 THR A C 1
ATOM 951 O O . THR A 1 119 ? 6.328 -7.004 10.875 1 71.5 119 THR A O 1
ATOM 954 N N . GLY A 1 120 ? 5.594 -9.117 10.828 1 71.94 120 GLY A N 1
ATOM 955 C CA . GLY A 1 120 ? 5.707 -9.219 12.273 1 71.94 120 GLY A CA 1
ATOM 956 C C . GLY A 1 120 ? 7.113 -8.977 12.789 1 71.94 120 GLY A C 1
ATOM 957 O O . GLY A 1 120 ? 7.309 -8.242 13.758 1 71.94 120 GLY A O 1
ATOM 958 N N . LYS A 1 121 ? 8.039 -9.578 12.109 1 75.25 121 LYS A N 1
ATOM 959 C CA . LYS A 1 121 ? 9.438 -9.383 12.484 1 75.25 121 LYS A CA 1
ATOM 960 C C . LYS A 1 121 ? 9.844 -7.914 12.359 1 75.25 121 LYS A C 1
ATOM 962 O O . LYS A 1 121 ? 10.5 -7.367 13.242 1 75.25 121 LYS A O 1
ATOM 967 N N . ALA A 1 122 ? 9.367 -7.312 11.344 1 68.06 122 ALA A N 1
ATOM 968 C CA . ALA A 1 122 ? 9.695 -5.906 11.102 1 68.06 122 ALA A CA 1
ATOM 969 C C . ALA A 1 122 ? 9.117 -5.016 12.203 1 68.06 122 ALA A C 1
ATOM 971 O O . ALA A 1 122 ? 9.797 -4.117 12.703 1 68.06 122 ALA A O 1
ATOM 972 N N . ILE A 1 123 ? 7.98 -5.238 12.57 1 65.62 123 ILE A N 1
ATOM 973 C CA . ILE A 1 123 ? 7.285 -4.438 13.578 1 65.62 123 ILE A CA 1
ATOM 974 C C . ILE A 1 123 ? 7.941 -4.633 14.938 1 65.62 123 ILE A C 1
ATOM 976 O O . ILE A 1 123 ? 8.023 -3.691 15.734 1 65.62 123 ILE A O 1
ATOM 980 N N . SER A 1 124 ? 8.461 -5.863 15.109 1 73.5 124 SER A N 1
ATOM 981 C CA . SER A 1 124 ? 9.094 -6.164 16.391 1 73.5 124 SER A CA 1
ATOM 982 C C . SER A 1 124 ? 10.539 -5.68 16.422 1 73.5 124 SER A C 1
ATOM 984 O O . SER A 1 124 ? 11.242 -5.855 17.406 1 73.5 124 SER A O 1
ATOM 986 N N . GLY A 1 125 ? 10.945 -5.176 15.273 1 69 125 GLY A N 1
ATOM 987 C CA . GLY A 1 125 ? 12.297 -4.641 15.227 1 69 125 GLY A CA 1
ATOM 988 C C . GLY A 1 125 ? 13.336 -5.676 14.836 1 69 125 GLY A C 1
ATOM 989 O O . GLY A 1 125 ? 14.539 -5.414 14.906 1 69 125 GLY A O 1
ATOM 990 N N . GLU A 1 126 ? 12.82 -6.816 14.492 1 73.88 126 GLU A N 1
ATOM 991 C CA . GLU A 1 126 ? 13.734 -7.859 14.031 1 73.88 126 GLU A CA 1
ATOM 992 C C . GLU A 1 126 ? 14.117 -7.656 12.57 1 73.88 126 GLU A C 1
ATOM 994 O O . GLU A 1 126 ? 13.305 -7.172 11.773 1 73.88 126 GLU A O 1
ATOM 999 N N . LYS A 1 127 ? 15.422 -8.023 12.383 1 70.5 127 LYS A N 1
ATOM 1000 C CA . LYS A 1 127 ? 15.844 -7.957 10.984 1 70.5 127 LYS A CA 1
ATOM 1001 C C . LYS A 1 127 ? 15.078 -8.969 10.133 1 70.5 127 LYS A C 1
ATOM 1003 O O . LYS A 1 127 ? 14.961 -10.141 10.508 1 70.5 127 LYS A O 1
ATOM 1008 N N . VAL A 1 128 ? 14.359 -8.391 9.102 1 67.44 128 VAL A N 1
ATOM 1009 C CA . VAL A 1 128 ? 13.641 -9.242 8.164 1 67.44 128 VAL A CA 1
ATOM 1010 C C . VAL A 1 128 ? 14.594 -9.75 7.09 1 67.44 128 VAL A C 1
ATOM 1012 O O . VAL A 1 128 ? 15.375 -8.977 6.527 1 67.44 128 VAL A O 1
ATOM 1015 N N . ASN A 1 129 ? 14.805 -11.055 7.074 1 65 129 ASN A N 1
ATOM 1016 C CA . ASN A 1 129 ? 15.508 -11.672 5.953 1 65 129 ASN A CA 1
ATOM 1017 C C . ASN A 1 129 ? 14.547 -12.375 5 1 65 129 ASN A C 1
ATOM 1019 O O . ASN A 1 129 ? 14.094 -13.484 5.281 1 65 129 ASN A O 1
ATOM 1023 N N . ASP A 1 130 ? 13.961 -11.57 4.082 1 64.06 130 ASP A N 1
ATOM 1024 C CA . ASP A 1 130 ? 13.086 -12.227 3.113 1 64.06 130 ASP A CA 1
ATOM 1025 C C . ASP A 1 130 ? 13.883 -12.773 1.934 1 64.06 130 ASP A C 1
ATOM 1027 O O . ASP A 1 130 ? 13.961 -12.141 0.881 1 64.06 130 ASP A O 1
ATOM 1031 N N . SER A 1 131 ? 14.234 -14.047 2.156 1 76.88 131 SER A N 1
ATOM 1032 C CA . SER A 1 131 ? 15.211 -14.688 1.288 1 76.88 131 SER A CA 1
ATOM 1033 C C . SER A 1 131 ? 14.586 -15.102 -0.039 1 76.88 131 SER A C 1
ATOM 1035 O O . SER A 1 131 ? 15.211 -14.977 -1.094 1 76.88 131 SER A O 1
ATOM 1037 N N . VAL A 1 132 ? 13.25 -15.305 0.008 1 89.75 132 VAL A N 1
ATOM 1038 C CA . VAL A 1 132 ? 12.711 -15.844 -1.234 1 89.75 132 VAL A CA 1
ATOM 1039 C C . VAL A 1 132 ? 12.5 -14.719 -2.24 1 89.75 132 VAL A C 1
ATOM 1041 O O . VAL A 1 132 ? 12.82 -14.867 -3.422 1 89.75 132 VAL A O 1
ATOM 1044 N N . LEU A 1 133 ? 12 -13.625 -1.755 1 87.94 133 LEU A N 1
ATOM 1045 C CA . LEU A 1 133 ? 11.82 -12.492 -2.654 1 87.94 133 LEU A CA 1
ATOM 1046 C C . LEU A 1 133 ? 13.164 -11.945 -3.123 1 87.94 133 LEU A C 1
ATOM 1048 O O . LEU A 1 133 ? 13.32 -11.578 -4.289 1 87.94 133 LEU A O 1
ATOM 1052 N N . SER A 1 134 ? 14.117 -11.961 -2.223 1 87.31 134 SER A N 1
ATOM 1053 C CA . SER A 1 134 ? 15.461 -11.539 -2.602 1 87.31 134 SER A CA 1
ATOM 1054 C C . SER A 1 134 ? 16.047 -12.445 -3.68 1 87.31 134 SER A C 1
ATOM 1056 O O . SER A 1 134 ? 16.594 -11.969 -4.672 1 87.31 134 SER A O 1
ATOM 1058 N N . SER A 1 135 ? 15.875 -13.711 -3.461 1 92.38 135 SER A N 1
ATOM 1059 C CA . SER A 1 135 ? 16.359 -14.68 -4.438 1 92.38 135 SER A CA 1
ATOM 1060 C C . SER A 1 135 ? 15.609 -14.562 -5.758 1 92.38 135 SER A C 1
ATOM 1062 O O . SER A 1 135 ? 16.219 -14.633 -6.828 1 92.38 135 SER A O 1
ATOM 1064 N N . MET A 1 136 ? 14.391 -14.32 -5.684 1 92.19 136 MET A N 1
ATOM 1065 C CA . MET A 1 136 ? 13.547 -14.227 -6.867 1 92.19 136 MET A CA 1
ATOM 1066 C C . MET A 1 136 ? 13.977 -13.055 -7.75 1 92.19 136 MET A C 1
ATOM 1068 O O . MET A 1 136 ? 14.023 -13.18 -8.977 1 92.19 136 MET A O 1
ATOM 1072 N N . VAL A 1 137 ? 14.43 -12 -7.172 1 89.25 137 VAL A N 1
ATOM 1073 C CA . VAL A 1 137 ? 14.734 -10.828 -7.977 1 89.25 137 VAL A CA 1
ATOM 1074 C C . VAL A 1 137 ? 16.219 -10.812 -8.328 1 89.25 137 VAL A C 1
ATOM 1076 O O . VAL A 1 137 ? 16.688 -9.914 -9.031 1 89.25 137 VAL A O 1
ATOM 1079 N N . SER A 1 138 ? 16.969 -11.766 -7.895 1 90.19 138 SER A N 1
ATOM 1080 C CA . SER A 1 138 ? 18.438 -11.68 -7.961 1 90.19 138 SER A CA 1
ATOM 1081 C C . SER A 1 138 ? 18.938 -12.055 -9.344 1 90.19 138 SER A C 1
ATOM 1083 O O . SER A 1 138 ? 20.047 -11.664 -9.734 1 90.19 138 SER A O 1
ATOM 1085 N N . SER A 1 139 ? 18.188 -12.828 -10.094 1 91.88 139 SER A N 1
ATOM 1086 C CA . SER A 1 139 ? 18.641 -13.234 -11.422 1 91.88 139 SER A CA 1
ATOM 1087 C C . SER A 1 139 ? 17.531 -13.055 -12.453 1 91.88 139 SER A C 1
ATOM 1089 O O . SER A 1 139 ? 16.344 -13.016 -12.102 1 91.88 139 SER A O 1
ATOM 1091 N N . SER A 1 140 ? 18 -12.984 -13.703 1 90.38 140 SER A N 1
ATOM 1092 C CA . SER A 1 140 ? 17.031 -12.836 -14.789 1 90.38 140 SER A CA 1
ATOM 1093 C C . SER A 1 140 ? 16.125 -14.062 -14.891 1 90.38 140 SER A C 1
ATOM 1095 O O . SER A 1 140 ? 14.93 -13.938 -15.148 1 90.38 140 SER A O 1
ATOM 1097 N N . SER A 1 141 ? 16.672 -15.195 -14.656 1 94.75 141 SER A N 1
ATOM 1098 C CA . SER A 1 141 ? 15.898 -16.422 -14.797 1 94.75 141 SER A CA 1
ATOM 1099 C C . SER A 1 141 ? 14.82 -16.531 -13.727 1 94.75 141 SER A C 1
ATOM 1101 O O . SER A 1 141 ? 13.672 -16.875 -14.023 1 94.75 141 SER A O 1
ATOM 1103 N N . THR A 1 142 ? 15.164 -16.266 -12.5 1 94.69 142 THR A N 1
ATOM 1104 C CA . THR A 1 142 ? 14.188 -16.359 -11.422 1 94.69 142 THR A CA 1
ATOM 1105 C C . THR A 1 142 ? 13.141 -15.258 -11.539 1 94.69 142 THR A C 1
ATOM 1107 O O . THR A 1 142 ? 11.961 -15.484 -11.258 1 94.69 142 THR A O 1
ATOM 1110 N N . ARG A 1 143 ? 13.523 -14.109 -12.062 1 90.06 143 ARG A N 1
ATOM 1111 C CA . ARG A 1 143 ? 12.586 -13.031 -12.32 1 90.06 143 ARG A CA 1
ATOM 1112 C C . ARG A 1 143 ? 11.57 -13.43 -13.391 1 90.06 143 ARG A C 1
ATOM 1114 O O . ARG A 1 143 ? 10.367 -13.211 -13.234 1 90.06 143 ARG A O 1
ATOM 1121 N N . MET A 1 144 ? 12.141 -14 -14.352 1 91.75 144 MET A N 1
ATOM 1122 C CA . MET A 1 144 ? 11.273 -14.383 -15.461 1 91.75 144 MET A CA 1
ATOM 1123 C C . MET A 1 144 ? 10.289 -15.469 -15.031 1 91.75 144 MET A C 1
ATOM 1125 O O . MET A 1 144 ? 9.125 -15.445 -15.438 1 91.75 144 MET A O 1
ATOM 1129 N N . SER A 1 145 ? 10.734 -16.359 -14.227 1 95.5 145 SER A N 1
ATOM 1130 C CA . SER A 1 145 ? 9.844 -17.406 -13.711 1 95.5 145 SER A CA 1
ATOM 1131 C C . SER A 1 145 ? 8.672 -16.797 -12.945 1 95.5 145 SER A C 1
ATOM 1133 O O . SER A 1 145 ? 7.523 -17.188 -13.148 1 95.5 145 SER A O 1
ATOM 1135 N N . PHE A 1 146 ? 8.961 -15.844 -12.188 1 93.25 146 PHE A N 1
ATOM 1136 C CA . PHE A 1 146 ? 7.938 -15.164 -11.406 1 93.25 146 PHE A CA 1
ATOM 1137 C C . PHE A 1 146 ? 6.996 -14.375 -12.305 1 93.25 146 PHE A C 1
ATOM 1139 O O . PHE A 1 146 ? 5.773 -14.516 -12.211 1 93.25 146 PHE A O 1
ATOM 1146 N N . ILE A 1 147 ? 7.555 -13.609 -13.164 1 88.12 147 ILE A N 1
ATOM 1147 C CA . ILE A 1 147 ? 6.77 -12.727 -14.031 1 88.12 147 ILE A CA 1
ATOM 1148 C C . ILE A 1 147 ? 5.84 -13.562 -14.906 1 88.12 147 ILE A C 1
ATOM 1150 O O . ILE A 1 147 ? 4.637 -13.297 -14.977 1 88.12 147 ILE A O 1
ATOM 1154 N N . ASP A 1 148 ? 6.359 -14.586 -15.469 1 91.62 148 ASP A N 1
ATOM 1155 C CA . ASP A 1 148 ? 5.574 -15.406 -16.391 1 91.62 148 ASP A CA 1
ATOM 1156 C C . ASP A 1 148 ? 4.422 -16.094 -15.664 1 91.62 148 ASP A C 1
ATOM 1158 O O . ASP A 1 148 ? 3.285 -16.078 -16.141 1 91.62 148 ASP A O 1
ATOM 1162 N N . SER A 1 149 ? 4.738 -16.672 -14.547 1 95.12 149 SER A N 1
ATOM 1163 C CA . SER A 1 149 ? 3.695 -17.359 -13.797 1 95.12 149 SER A CA 1
ATOM 1164 C C . SER A 1 149 ? 2.66 -16.375 -13.258 1 95.12 149 SER A C 1
ATOM 1166 O O . SER A 1 149 ? 1.473 -16.703 -13.18 1 95.12 149 SER A O 1
ATOM 1168 N N . SER A 1 150 ? 3.111 -15.172 -12.906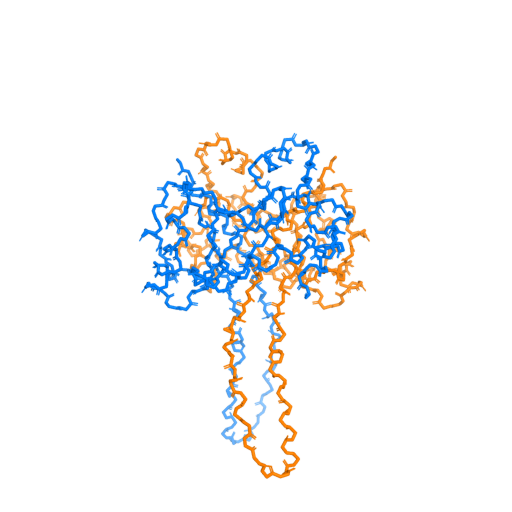 1 92 150 SER A N 1
ATOM 1169 C CA . SER A 1 150 ? 2.193 -14.148 -12.422 1 92 150 SER A CA 1
ATOM 1170 C C . SER A 1 150 ? 1.251 -13.68 -13.523 1 92 150 SER A C 1
ATOM 1172 O O . SER A 1 150 ? 0.052 -13.516 -13.297 1 92 150 SER A O 1
ATOM 1174 N N . MET A 1 151 ? 1.81 -13.508 -14.648 1 89.56 151 MET A N 1
ATOM 1175 C CA . MET A 1 151 ? 0.99 -13.086 -15.789 1 89.56 151 MET A CA 1
ATOM 1176 C C . MET A 1 151 ? -0.039 -14.156 -16.141 1 89.56 151 MET A C 1
ATOM 1178 O O . MET A 1 151 ? -1.199 -13.844 -16.406 1 89.56 151 MET A O 1
ATOM 1182 N N . LYS A 1 152 ? 0.41 -15.344 -16.125 1 94.19 152 LYS A N 1
ATOM 1183 C CA . LYS A 1 152 ? -0.5 -16.453 -16.406 1 94.19 152 LYS A CA 1
ATOM 1184 C C . LYS A 1 152 ? -1.64 -16.484 -15.391 1 94.19 152 LYS A C 1
ATOM 1186 O O . LYS A 1 152 ? -2.803 -16.656 -15.758 1 94.19 152 LYS A O 1
ATOM 1191 N N . ALA A 1 153 ? -1.335 -16.344 -14.148 1 94.62 153 ALA A N 1
ATOM 1192 C CA . ALA A 1 153 ? -2.35 -16.359 -13.094 1 94.62 153 ALA A CA 1
ATOM 1193 C C . ALA A 1 153 ? -3.311 -15.18 -13.242 1 94.62 153 ALA A C 1
ATOM 1195 O O . ALA A 1 153 ? -4.523 -15.336 -13.094 1 94.62 153 ALA A O 1
ATOM 1196 N N . ALA A 1 154 ? -2.715 -14.031 -13.508 1 92.38 154 ALA A N 1
ATOM 1197 C CA . ALA A 1 154 ? -3.553 -12.844 -13.664 1 92.38 154 ALA A CA 1
ATOM 1198 C C . ALA A 1 154 ? -4.555 -13.031 -14.797 1 92.38 154 ALA A C 1
ATOM 1200 O O . ALA A 1 154 ? -5.73 -12.68 -14.664 1 92.38 154 ALA A O 1
ATOM 1201 N N . ARG A 1 155 ? -4.109 -13.586 -15.836 1 92.62 155 ARG A N 1
ATOM 1202 C CA . ARG A 1 155 ? -4.992 -13.836 -16.969 1 92.62 155 ARG A CA 1
ATOM 1203 C C . ARG A 1 155 ? -6.023 -14.906 -16.641 1 92.62 155 ARG A C 1
ATOM 1205 O O . ARG A 1 155 ? -7.215 -14.742 -16.922 1 92.62 155 ARG A O 1
ATOM 1212 N N . ARG A 1 156 ? -5.586 -15.914 -16.062 1 95.56 156 ARG A N 1
ATOM 1213 C CA . ARG A 1 156 ? -6.461 -17.031 -15.727 1 95.56 156 ARG A CA 1
ATOM 1214 C C . ARG A 1 156 ? -7.613 -16.578 -14.836 1 95.56 156 ARG A C 1
ATOM 1216 O O . ARG A 1 156 ? -8.75 -17.031 -15.008 1 95.56 156 ARG A O 1
ATOM 1223 N N . TYR A 1 157 ? -7.324 -15.695 -13.945 1 96.12 157 TYR A N 1
ATOM 1224 C CA . TYR A 1 157 ? -8.328 -15.336 -12.945 1 96.12 157 TYR A CA 1
ATOM 1225 C C . TYR A 1 157 ? -8.875 -13.938 -13.211 1 96.12 157 TYR A C 1
ATOM 1227 O O . TYR A 1 157 ? -9.578 -13.375 -12.367 1 96.12 157 TYR A O 1
ATOM 1235 N N . ALA A 1 158 ? -8.516 -13.289 -14.281 1 95.06 158 ALA A N 1
ATOM 1236 C CA . ALA A 1 158 ? -9.078 -12.047 -14.805 1 95.06 158 ALA A CA 1
ATOM 1237 C C . ALA A 1 158 ? -8.703 -10.859 -13.93 1 95.06 158 ALA A C 1
ATOM 1239 O O . ALA A 1 158 ? -9.516 -9.969 -13.695 1 95.06 158 ALA A O 1
ATOM 1240 N N . PHE A 1 159 ? -7.539 -10.93 -13.484 1 93.19 159 PHE A N 1
ATOM 1241 C CA . PHE A 1 159 ? -7.012 -9.766 -12.789 1 93.19 159 PHE A CA 1
ATOM 1242 C C . PHE A 1 159 ? -6.504 -8.727 -13.789 1 93.19 159 PHE A C 1
ATOM 1244 O O . PHE A 1 159 ? -6.012 -9.078 -14.859 1 93.19 159 PHE A O 1
ATOM 1251 N N . HIS A 1 160 ? -6.672 -7.457 -13.297 1 89.56 160 HIS A N 1
ATOM 1252 C CA . HIS A 1 160 ? -6.211 -6.332 -14.102 1 89.56 160 HIS A CA 1
ATOM 1253 C C . HIS A 1 160 ? -4.695 -6.191 -14.031 1 89.56 160 HIS A C 1
ATOM 1255 O O . HIS A 1 160 ? -4.07 -5.676 -14.961 1 89.56 160 HIS A O 1
ATOM 1261 N N . GLY A 1 161 ? -4.086 -6.637 -12.992 1 87.19 161 GLY A N 1
ATOM 1262 C CA . GLY A 1 161 ? -2.652 -6.516 -12.781 1 87.19 161 GLY A CA 1
ATOM 1263 C C . GLY A 1 161 ? -2.166 -7.254 -11.547 1 87.19 161 GLY A C 1
ATOM 1264 O O . GLY A 1 161 ? -2.938 -7.961 -10.891 1 87.19 161 GLY A O 1
ATOM 1265 N N . ILE A 1 162 ? -0.823 -7.066 -11.391 1 88.19 162 ILE A N 1
ATOM 1266 C CA . ILE A 1 162 ? -0.152 -7.691 -10.258 1 88.19 162 ILE A CA 1
ATOM 1267 C C . ILE A 1 162 ? 0.393 -6.609 -9.328 1 88.19 162 ILE A C 1
ATOM 1269 O O . ILE A 1 162 ? 0.925 -5.598 -9.781 1 88.19 162 ILE A O 1
ATOM 1273 N N . ASP A 1 163 ? 0.202 -6.836 -8.055 1 85.81 163 ASP A N 1
ATOM 1274 C CA . ASP A 1 163 ? 0.756 -5.996 -7 1 85.81 163 ASP A CA 1
ATOM 1275 C C . ASP A 1 163 ? 1.774 -6.766 -6.16 1 85.81 163 ASP A C 1
ATOM 1277 O O . ASP A 1 163 ? 1.478 -7.852 -5.66 1 85.81 163 ASP A O 1
ATOM 1281 N N . LEU A 1 164 ? 2.986 -6.262 -6.109 1 86.25 164 LEU A N 1
ATOM 1282 C CA . LEU A 1 164 ? 3.992 -6.828 -5.215 1 86.25 164 LEU A CA 1
ATOM 1283 C C . LEU A 1 164 ? 4.199 -5.938 -3.996 1 86.25 164 LEU A C 1
ATOM 1285 O O . LEU A 1 164 ? 4.684 -4.812 -4.117 1 86.25 164 LEU A O 1
ATOM 1289 N N . LEU A 1 165 ? 3.807 -6.457 -2.92 1 83.25 165 LEU A N 1
ATOM 1290 C CA . LEU A 1 165 ? 3.988 -5.789 -1.634 1 83.25 165 LEU A CA 1
ATOM 1291 C C . LEU A 1 165 ? 5.164 -6.395 -0.871 1 83.25 165 LEU A C 1
ATOM 1293 O O . LEU A 1 165 ? 5.117 -7.562 -0.477 1 83.25 165 LEU A O 1
ATOM 1297 N N . TRP A 1 166 ? 6.203 -5.594 -0.717 1 82 166 TRP A N 1
ATOM 1298 C CA . TRP A 1 166 ? 7.406 -6.086 -0.051 1 82 166 TRP A CA 1
ATOM 1299 C C . TRP A 1 166 ? 7.723 -5.25 1.184 1 82 166 TRP A C 1
ATOM 1301 O O . TRP A 1 166 ? 8.031 -4.059 1.074 1 82 166 TRP A O 1
ATOM 1311 N N . VAL A 1 167 ? 7.652 -5.891 2.295 1 77.06 167 VAL A N 1
ATOM 1312 C CA . VAL A 1 167 ? 7.941 -5.227 3.561 1 77.06 167 VAL A CA 1
ATOM 1313 C C . VAL A 1 167 ? 9.422 -5.395 3.906 1 77.06 167 VAL A C 1
ATOM 1315 O O . VAL A 1 167 ? 9.906 -6.52 4.043 1 77.06 167 VAL A O 1
ATOM 1318 N N . TRP A 1 168 ? 10.117 -4.297 3.914 1 76 168 TRP A N 1
ATOM 1319 C CA . TRP A 1 168 ? 11.508 -4.176 4.328 1 76 168 TRP A CA 1
ATOM 1320 C C . TRP A 1 168 ? 12.422 -4.969 3.396 1 76 168 TRP A C 1
ATOM 1322 O O . TRP A 1 168 ? 13.18 -5.836 3.848 1 76 168 TRP A O 1
ATOM 1332 N N . PRO A 1 169 ? 12.422 -4.602 2.127 1 77.69 169 PRO A N 1
ATOM 1333 C CA . PRO A 1 169 ? 13.438 -5.219 1.27 1 77.69 169 PRO A CA 1
ATOM 1334 C C . PRO A 1 169 ? 14.859 -4.781 1.626 1 77.69 169 PRO A C 1
ATOM 1336 O O . PRO A 1 169 ? 15.047 -3.713 2.215 1 77.69 169 PRO A O 1
ATOM 1339 N N . ASN A 1 170 ? 15.773 -5.652 1.313 1 74.88 170 ASN A N 1
ATOM 1340 C CA . ASN A 1 170 ? 17.156 -5.223 1.456 1 74.88 170 ASN A CA 1
ATOM 1341 C C . ASN A 1 170 ? 17.516 -4.156 0.424 1 74.88 170 ASN A C 1
ATOM 1343 O O . ASN A 1 170 ? 16.969 -4.141 -0.677 1 74.88 170 ASN A O 1
ATOM 1347 N N . SER A 1 171 ? 18.469 -3.252 0.866 1 71.31 171 SER A N 1
ATOM 1348 C CA . SER A 1 171 ? 18.906 -2.201 -0.047 1 71.31 171 SER A CA 1
ATOM 1349 C C . SER A 1 171 ? 19.422 -2.785 -1.354 1 71.31 171 SER A C 1
ATOM 1351 O O . SER A 1 171 ? 19.25 -2.188 -2.42 1 71.31 171 SER A O 1
ATOM 1353 N N . THR A 1 172 ? 19.984 -3.998 -1.312 1 75.62 172 THR A N 1
ATOM 1354 C CA . THR A 1 172 ? 20.562 -4.645 -2.484 1 75.62 172 THR A CA 1
ATOM 1355 C C . THR A 1 172 ? 19.469 -5.188 -3.4 1 75.62 172 THR A C 1
ATOM 1357 O O . THR A 1 172 ? 19.719 -5.469 -4.574 1 75.62 172 THR A O 1
ATOM 1360 N N . ASP A 1 173 ? 18.25 -5.242 -2.854 1 79.62 173 ASP A N 1
ATOM 1361 C CA . ASP A 1 173 ? 17.141 -5.801 -3.623 1 79.62 173 ASP A CA 1
ATOM 1362 C C . ASP A 1 173 ? 16.5 -4.742 -4.523 1 79.62 173 ASP A C 1
ATOM 1364 O O . ASP A 1 173 ? 15.898 -5.07 -5.543 1 79.62 173 ASP A O 1
ATOM 1368 N N . LEU A 1 174 ? 16.688 -3.49 -4.207 1 77.12 174 LEU A N 1
ATOM 1369 C CA . LEU A 1 174 ? 15.898 -2.418 -4.797 1 77.12 174 LEU A CA 1
ATOM 1370 C C . LEU A 1 174 ? 16.203 -2.27 -6.285 1 77.12 174 LEU A C 1
ATOM 1372 O O . LEU A 1 174 ? 15.297 -2.236 -7.113 1 77.12 174 LEU A O 1
ATOM 1376 N N . PRO A 1 175 ? 17.469 -2.264 -6.676 1 76.56 175 PRO A N 1
ATOM 1377 C CA . PRO A 1 175 ? 17.734 -2.199 -8.117 1 76.56 175 PRO A CA 1
ATOM 1378 C C . PRO A 1 175 ? 17.172 -3.402 -8.875 1 76.56 175 PRO A C 1
ATOM 1380 O O . PRO A 1 175 ? 16.703 -3.26 -10 1 76.56 175 PRO A O 1
ATOM 1383 N N . ASN A 1 176 ? 17.219 -4.539 -8.234 1 78.94 176 ASN A N 1
ATOM 1384 C CA . ASN A 1 176 ? 16.734 -5.758 -8.875 1 78.94 176 ASN A CA 1
ATOM 1385 C C . ASN A 1 176 ? 15.211 -5.75 -9.016 1 78.94 176 ASN A C 1
ATOM 1387 O O . ASN A 1 176 ? 14.672 -6.25 -10.008 1 78.94 176 ASN A O 1
ATOM 1391 N N . ILE A 1 177 ? 14.594 -5.203 -8.008 1 75.19 177 ILE A N 1
ATOM 1392 C CA . ILE A 1 177 ? 13.133 -5.109 -8.039 1 75.19 177 ILE A CA 1
ATOM 1393 C C . ILE A 1 177 ? 12.703 -4.238 -9.219 1 75.19 177 ILE A C 1
ATOM 1395 O O . ILE A 1 177 ? 11.797 -4.598 -9.969 1 75.19 177 ILE A O 1
ATOM 1399 N N . CYS A 1 178 ? 13.422 -3.199 -9.383 1 67 178 CYS A N 1
ATOM 1400 C CA . CYS A 1 178 ? 13.07 -2.24 -10.422 1 67 178 CYS A CA 1
ATOM 1401 C C . CYS A 1 178 ? 13.344 -2.816 -11.812 1 67 178 CYS A C 1
ATOM 1403 O O . CYS A 1 178 ? 12.633 -2.508 -12.766 1 67 178 CYS A O 1
ATOM 1405 N N . ASN A 1 179 ? 14.305 -3.77 -11.844 1 65.06 179 ASN A N 1
ATOM 1406 C CA . ASN A 1 179 ? 14.602 -4.457 -13.094 1 65.06 179 ASN A CA 1
ATOM 1407 C C . ASN A 1 179 ? 13.586 -5.555 -13.391 1 65.06 179 ASN A C 1
ATOM 1409 O O . ASN A 1 179 ? 13.445 -5.98 -14.539 1 65.06 179 ASN A O 1
ATOM 1413 N N . THR A 1 180 ? 13.039 -6.094 -12.383 1 59.16 180 THR A N 1
ATOM 1414 C CA . THR A 1 180 ? 12.062 -7.172 -12.531 1 59.16 180 THR A CA 1
ATOM 1415 C C . THR A 1 180 ? 10.789 -6.668 -13.203 1 59.16 180 THR A C 1
ATOM 1417 O O . THR A 1 180 ? 10.148 -7.402 -13.953 1 59.16 180 THR A O 1
ATOM 1420 N N . LEU A 1 181 ? 10.555 -5.379 -12.906 1 56.28 181 LEU A N 1
ATOM 1421 C CA . LEU A 1 181 ? 9.273 -4.852 -13.375 1 56.28 181 LEU A CA 1
ATOM 1422 C C . LEU A 1 181 ? 9.438 -4.16 -14.727 1 56.28 181 LEU A C 1
ATOM 1424 O O . LEU A 1 181 ? 8.578 -3.371 -15.133 1 56.28 181 LEU A O 1
ATOM 1428 N N . ILE A 1 182 ? 10.508 -4.477 -15.578 1 46.16 182 ILE A N 1
ATOM 1429 C CA . ILE A 1 182 ? 10.711 -3.924 -16.906 1 46.16 182 ILE A CA 1
ATOM 1430 C C . ILE A 1 182 ? 10.266 -4.934 -17.969 1 46.16 182 ILE A C 1
ATOM 1432 O O . ILE A 1 182 ? 10.531 -6.133 -17.844 1 46.16 182 ILE A O 1
ATOM 1436 N N . MET B 1 1 ? 18.062 -1.948 12.695 1 21.88 1 MET B N 1
ATOM 1437 C CA . MET B 1 1 ? 17.047 -0.902 12.617 1 21.88 1 MET B CA 1
ATOM 1438 C C . MET B 1 1 ? 16.5 -0.779 11.203 1 21.88 1 MET B C 1
ATOM 1440 O O . MET B 1 1 ? 17.203 -0.36 10.289 1 21.88 1 MET B O 1
ATOM 1444 N N . GLY B 1 2 ? 15.703 -1.75 10.727 1 24.61 2 GLY B N 1
ATOM 1445 C CA . GLY B 1 2 ? 15.383 -2.258 9.398 1 24.61 2 GLY B CA 1
ATOM 1446 C C . GLY B 1 2 ? 14.469 -1.341 8.609 1 24.61 2 GLY B C 1
ATOM 1447 O O . GLY B 1 2 ? 13.773 -0.507 9.188 1 24.61 2 GLY B O 1
ATOM 1448 N N . PHE B 1 3 ? 14.992 -0.859 7.543 1 25.23 3 PHE B N 1
ATOM 1449 C CA . PHE B 1 3 ? 14.281 -0.149 6.488 1 25.23 3 PHE B CA 1
ATOM 1450 C C . PHE B 1 3 ? 12.891 -0.742 6.277 1 25.23 3 PHE B C 1
ATOM 1452 O O . PHE B 1 3 ? 12.734 -1.964 6.246 1 25.23 3 PHE B O 1
ATOM 1459 N N . TRP B 1 4 ? 11.906 -0.185 7.035 1 27.64 4 TRP B N 1
ATOM 1460 C CA . TRP B 1 4 ? 10.594 -0.634 6.582 1 27.64 4 TRP B CA 1
ATOM 1461 C C . TRP B 1 4 ? 10.344 -0.208 5.141 1 27.64 4 TRP B C 1
ATOM 1463 O O . TRP B 1 4 ? 10.422 0.978 4.812 1 27.64 4 TRP B O 1
ATOM 1473 N N . PHE B 1 5 ? 11.125 -0.695 4.25 1 27.88 5 PHE B N 1
ATOM 1474 C CA . PHE B 1 5 ? 10.688 -0.436 2.883 1 27.88 5 PHE B CA 1
ATOM 1475 C C . PHE B 1 5 ? 9.336 -1.092 2.617 1 27.88 5 PHE B C 1
ATOM 1477 O O . PHE B 1 5 ? 9.203 -2.312 2.727 1 27.88 5 PHE B O 1
ATOM 1484 N N . GLY B 1 6 ? 8.453 -0.731 3.418 1 29.73 6 GLY B N 1
ATOM 1485 C CA . GLY B 1 6 ? 7.195 -1.199 2.861 1 29.73 6 GLY B CA 1
ATOM 1486 C C . GLY B 1 6 ? 7.012 -0.819 1.404 1 29.73 6 GLY B C 1
ATOM 1487 O O . GLY B 1 6 ? 6.832 0.357 1.082 1 29.73 6 GLY B O 1
ATOM 1488 N N . LEU B 1 7 ? 8.016 -1.165 0.604 1 28.47 7 LEU B N 1
ATOM 1489 C CA . LEU B 1 7 ? 7.633 -1.081 -0.801 1 28.47 7 LEU B CA 1
ATOM 1490 C C . LEU B 1 7 ? 6.176 -1.482 -0.991 1 28.47 7 LEU B C 1
ATOM 1492 O O . LEU B 1 7 ? 5.844 -2.67 -0.958 1 28.47 7 LEU B O 1
ATOM 1496 N N . TRP B 1 8 ? 5.332 -1.032 -0.123 1 28.33 8 TRP B N 1
ATOM 1497 C CA . TRP B 1 8 ? 4.008 -1.276 -0.689 1 28.33 8 TRP B CA 1
ATOM 1498 C C . TRP B 1 8 ? 3.99 -0.968 -2.184 1 28.33 8 TRP B C 1
ATOM 1500 O O . TRP B 1 8 ? 4.145 0.187 -2.586 1 28.33 8 TRP B O 1
ATOM 1510 N N . SER B 1 9 ? 4.859 -1.66 -2.992 1 30.66 9 SER B N 1
ATOM 1511 C CA . SER B 1 9 ? 4.824 -1.648 -4.449 1 30.66 9 SER B CA 1
ATOM 1512 C C . SER B 1 9 ? 3.395 -1.525 -4.969 1 30.66 9 SER B C 1
ATOM 1514 O O . SER B 1 9 ? 2.508 -2.264 -4.539 1 30.66 9 SER B O 1
ATOM 1516 N N . SER B 1 10 ? 2.961 -0.387 -5.32 1 30.98 10 SER B N 1
ATOM 1517 C CA . SER B 1 10 ? 1.924 -0.168 -6.324 1 30.98 10 SER B CA 1
ATOM 1518 C C . SER B 1 10 ? 1.851 -1.332 -7.305 1 30.98 10 SER B C 1
ATOM 1520 O O . SER B 1 10 ? 2.836 -2.047 -7.504 1 30.98 10 SER B O 1
ATOM 1522 N N . VAL B 1 11 ? 0.555 -1.616 -7.598 1 31.78 11 VAL B N 1
ATOM 1523 C CA . VAL B 1 11 ? -0.204 -2.375 -8.586 1 31.78 11 VAL B CA 1
ATOM 1524 C C . VAL B 1 11 ? 0.436 -2.215 -9.961 1 31.78 11 VAL B C 1
ATOM 1526 O O . VAL B 1 11 ? 0.557 -1.098 -10.469 1 31.78 11 VAL B O 1
ATOM 1529 N N . PHE B 1 12 ? 1.334 -3.104 -10.219 1 30.78 12 PHE B N 1
ATOM 1530 C CA . PHE B 1 12 ? 1.642 -3.334 -11.625 1 30.78 12 PHE B CA 1
ATOM 1531 C C . PHE B 1 12 ? 0.383 -3.695 -12.406 1 30.78 12 PHE B C 1
ATOM 1533 O O . PHE B 1 12 ? -0.333 -4.629 -12.039 1 30.78 12 PHE B O 1
ATOM 1540 N N . VAL B 1 13 ? -0.435 -2.703 -12.719 1 28.2 13 VAL B N 1
ATOM 1541 C CA . VAL B 1 13 ? -1.542 -3.043 -13.609 1 28.2 13 VAL B CA 1
ATOM 1542 C C . VAL B 1 13 ? -1.006 -3.393 -14.992 1 28.2 13 VAL B C 1
ATOM 1544 O O . VAL B 1 13 ? -0.365 -2.566 -15.648 1 28.2 13 VAL B O 1
ATOM 1547 N N . PHE B 1 14 ? -0.756 -4.715 -15.195 1 27.91 14 PHE B N 1
ATOM 1548 C CA . PHE B 1 14 ? -0.552 -5.207 -16.547 1 27.91 14 PHE B CA 1
ATOM 1549 C C . PHE B 1 14 ? -1.837 -5.102 -17.359 1 27.91 14 PHE B C 1
ATOM 1551 O O . PHE B 1 14 ? -2.895 -5.559 -16.922 1 27.91 14 PHE B O 1
ATOM 1558 N N . ASN B 1 15 ? -1.997 -4.051 -18.094 1 26.42 15 ASN B N 1
ATOM 1559 C CA . ASN B 1 15 ? -3.055 -4.074 -19.094 1 26.42 15 ASN B CA 1
ATOM 1560 C C . ASN B 1 15 ? -2.787 -5.129 -20.172 1 26.42 15 ASN B C 1
ATOM 1562 O O . ASN B 1 15 ? -1.734 -5.117 -20.812 1 26.42 15 ASN B O 1
ATOM 1566 N N . PHE B 1 16 ? -3.43 -6.332 -20.094 1 26.75 16 PHE B N 1
ATOM 1567 C CA . PHE B 1 16 ? -3.369 -7.41 -21.078 1 26.75 16 PHE B CA 1
ATOM 1568 C C . PHE B 1 16 ? -4.039 -6.996 -22.375 1 26.75 16 PHE B C 1
ATOM 1570 O O . PHE B 1 16 ? -5.266 -7.004 -22.484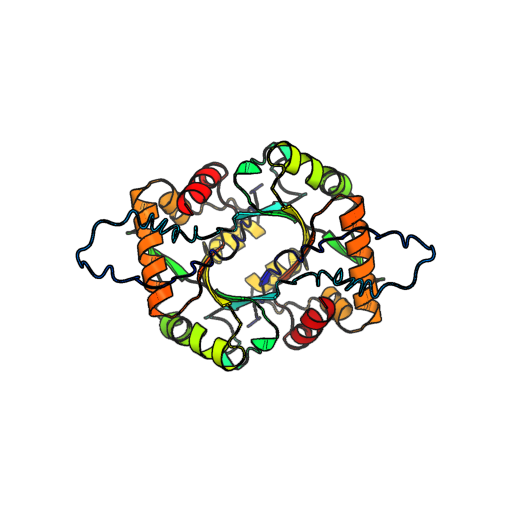 1 26.75 16 PHE B O 1
ATOM 1577 N N . ASN B 1 17 ? -3.916 -5.922 -23.047 1 27.08 17 ASN B N 1
ATOM 1578 C CA . ASN B 1 17 ? -4.453 -5.793 -24.391 1 27.08 17 ASN B CA 1
ATOM 1579 C C . ASN B 1 17 ? -4 -6.941 -25.297 1 27.08 17 ASN B C 1
ATOM 1581 O O . ASN B 1 17 ? -2.859 -7.398 -25.188 1 27.08 17 ASN B O 1
ATOM 1585 N N . GLY B 1 18 ? -4.996 -7.73 -25.906 1 24.27 18 GLY B N 1
ATOM 1586 C CA . GLY B 1 18 ? -5.121 -8.773 -26.906 1 24.27 18 GLY B CA 1
ATOM 1587 C C . GLY B 1 18 ? -4.184 -8.594 -28.078 1 24.27 18 GLY B C 1
ATOM 1588 O O . GLY B 1 18 ? -3.693 -7.488 -28.328 1 24.27 18 GLY B O 1
ATOM 1589 N N . ILE B 1 19 ? -3.934 -9.789 -28.719 1 24.19 19 ILE B N 1
ATOM 1590 C CA . ILE B 1 19 ? -3.201 -10.367 -29.828 1 24.19 19 ILE B CA 1
ATOM 1591 C C . ILE B 1 19 ? -3.732 -9.797 -31.141 1 24.19 19 ILE B C 1
ATOM 1593 O O . ILE B 1 19 ? -4.91 -9.961 -31.469 1 24.19 19 ILE B O 1
ATOM 1597 N N . GLN B 1 20 ? -3.312 -8.68 -31.609 1 24.41 20 GLN B N 1
ATOM 1598 C CA . GLN B 1 20 ? -3.584 -8.273 -33 1 24.41 20 GLN B CA 1
ATOM 1599 C C . GLN B 1 20 ? -3.035 -9.297 -34 1 24.41 20 GLN B C 1
ATOM 1601 O O . GLN B 1 20 ? -1.845 -9.609 -33.969 1 24.41 20 GLN B O 1
ATOM 1606 N N . THR B 1 21 ? -3.896 -10.211 -34.375 1 21.62 21 THR B N 1
ATOM 1607 C CA . THR B 1 21 ? -3.555 -11.141 -35.438 1 21.62 21 THR B CA 1
ATOM 1608 C C . THR B 1 21 ? -3.197 -10.391 -36.719 1 21.62 21 THR B C 1
ATOM 1610 O O . THR B 1 21 ? -3.92 -9.484 -37.125 1 21.62 21 THR B O 1
ATOM 1613 N N . PHE B 1 22 ? -2.008 -10.547 -37.156 1 24.2 22 PHE B N 1
ATOM 1614 C CA . PHE B 1 22 ? -1.29 -10.094 -38.344 1 24.2 22 PHE B CA 1
ATOM 1615 C C . PHE B 1 22 ? -1.825 -10.781 -39.594 1 24.2 22 PHE B C 1
ATOM 1617 O O . PHE B 1 22 ? -1.637 -11.984 -39.75 1 24.2 22 PHE B O 1
ATOM 1624 N N . PHE B 1 23 ? -3.043 -10.422 -39.969 1 24.53 23 PHE B N 1
ATOM 1625 C CA . PHE B 1 23 ? -3.238 -11.078 -41.281 1 24.53 23 PHE B CA 1
ATOM 1626 C C . PHE B 1 23 ? -2.223 -10.578 -42.281 1 24.53 23 PHE B C 1
ATOM 1628 O O . PHE B 1 23 ? -1.853 -9.398 -42.281 1 24.53 23 PHE B O 1
ATOM 1635 N N . LEU B 1 24 ? -1.608 -11.383 -43.094 1 24.16 24 LEU B N 1
ATOM 1636 C CA . LEU B 1 24 ? -0.54 -11.578 -44.062 1 24.16 24 LEU B CA 1
ATOM 1637 C C . LEU B 1 24 ? -0.766 -10.711 -45.281 1 24.16 24 LEU B C 1
ATOM 1639 O O . LEU B 1 24 ? 0.137 -10.555 -46.125 1 24.16 24 LEU B O 1
ATOM 1643 N N . LEU B 1 25 ? -1.936 -10.273 -45.719 1 25.84 25 LEU B N 1
ATOM 1644 C CA . LEU B 1 25 ? -1.836 -10.312 -47.156 1 25.84 25 LEU B CA 1
ATOM 1645 C C . LEU B 1 25 ? -0.87 -9.242 -47.656 1 25.84 25 LEU B C 1
ATOM 1647 O O . LEU B 1 25 ? -0.626 -8.25 -46.969 1 25.84 25 LEU B O 1
ATOM 1651 N N . SER B 1 26 ? -0.762 -8.836 -49.062 1 28.39 26 SER B N 1
ATOM 1652 C CA . SER B 1 26 ? 0.07 -8.555 -50.219 1 28.39 26 SER B CA 1
ATOM 1653 C C . SER B 1 26 ? 0.585 -7.121 -50.188 1 28.39 26 SER B C 1
ATOM 1655 O O . SER B 1 26 ? 1.763 -6.875 -50.469 1 28.39 26 SER B O 1
ATOM 1657 N N . ILE B 1 27 ? -0.17 -6.082 -50.75 1 33.34 27 ILE B N 1
ATOM 1658 C CA . ILE B 1 27 ? 0.34 -4.992 -51.562 1 33.34 27 ILE B CA 1
ATOM 1659 C C . ILE B 1 27 ? 1.187 -4.051 -50.719 1 33.34 27 ILE B C 1
ATOM 1661 O O . ILE B 1 27 ? 0.841 -3.766 -49.562 1 33.34 27 ILE B O 1
ATOM 1665 N N . ILE B 1 28 ? 2.402 -3.312 -51.312 1 33.59 28 ILE B N 1
ATOM 1666 C CA . ILE B 1 28 ? 3.719 -2.832 -50.906 1 33.59 28 ILE B CA 1
ATOM 1667 C C . ILE B 1 28 ? 3.568 -1.645 -49.969 1 33.59 28 ILE B C 1
ATOM 1669 O O . ILE B 1 28 ? 4.559 -1.13 -49.438 1 33.59 28 ILE B O 1
ATOM 1673 N N . PHE B 1 29 ? 2.465 -0.82 -50.125 1 34.44 29 PHE B N 1
ATOM 1674 C CA . PHE B 1 29 ? 2.49 0.545 -49.625 1 34.44 29 PHE B CA 1
ATOM 1675 C C . PHE B 1 29 ? 2.916 0.567 -48.156 1 34.44 29 PHE B C 1
ATOM 1677 O O . PHE B 1 29 ? 2.545 -0.319 -47.375 1 34.44 29 PHE B O 1
ATOM 1684 N N . PHE B 1 30 ? 3.936 1.536 -47.812 1 34.59 30 PHE B N 1
ATOM 1685 C CA . PHE B 1 30 ? 4.742 1.915 -46.688 1 34.59 30 PHE B CA 1
ATOM 1686 C C . PHE B 1 30 ? 3.869 2.076 -45.438 1 34.59 30 PHE B C 1
ATOM 1688 O O . PHE B 1 30 ? 3.422 3.182 -45.125 1 34.59 30 PHE B O 1
ATOM 1695 N N . LEU B 1 31 ? 2.779 1.403 -45.344 1 30.86 31 LEU B N 1
ATOM 1696 C CA . LEU B 1 31 ? 2.018 1.483 -44.094 1 30.86 31 LEU B CA 1
ATOM 1697 C C . LEU B 1 31 ? 2.92 1.252 -42.875 1 30.86 31 LEU B C 1
ATOM 1699 O O . LEU B 1 31 ? 3.426 0.145 -42.688 1 30.86 31 LEU B O 1
ATOM 1703 N N . SER B 1 32 ? 3.82 2.293 -42.688 1 33.59 32 SER B N 1
ATOM 1704 C CA . SER B 1 32 ? 4.516 2.348 -41.406 1 33.59 32 SER B CA 1
ATOM 1705 C C . SER B 1 32 ? 3.576 2.031 -40.25 1 33.59 32 SER B C 1
ATOM 1707 O O . SER B 1 32 ? 2.654 2.801 -39.969 1 33.59 32 SER B O 1
ATOM 1709 N N . SER B 1 33 ? 3.01 0.958 -40.312 1 33.97 33 SER B N 1
ATOM 1710 C CA . SER B 1 33 ? 2.246 0.519 -39.156 1 33.97 33 SER B CA 1
ATOM 1711 C C . SER B 1 33 ? 3.078 0.618 -37.875 1 33.97 33 SER B C 1
ATOM 1713 O O . SER B 1 33 ? 4.031 -0.14 -37.688 1 33.97 33 SER B O 1
ATOM 1715 N N . GLN B 1 34 ? 3.537 1.902 -37.625 1 32.38 34 GLN B N 1
ATOM 1716 C CA . GLN B 1 34 ? 4.094 1.951 -36.281 1 32.38 34 GLN B CA 1
ATOM 1717 C C . GLN B 1 34 ? 3.18 1.242 -35.281 1 32.38 34 GLN B C 1
ATOM 1719 O O . GLN B 1 34 ? 2.018 1.62 -35.125 1 32.38 34 GLN B O 1
ATOM 1724 N N . PHE B 1 35 ? 3.072 0.044 -35.406 1 33.16 35 PHE B N 1
ATOM 1725 C CA . PHE B 1 35 ? 2.498 -0.751 -34.312 1 33.16 35 PHE B CA 1
ATOM 1726 C C . PHE B 1 35 ? 3.09 -0.349 -32.969 1 33.16 35 PHE B C 1
ATOM 1728 O O . PHE B 1 35 ? 4.207 -0.749 -32.656 1 33.16 35 PHE B O 1
ATOM 1735 N N . ARG B 1 36 ? 3.213 0.937 -32.656 1 34.12 36 ARG B N 1
ATOM 1736 C CA . ARG B 1 36 ? 3.605 1.193 -31.281 1 34.12 36 ARG B CA 1
ATOM 1737 C C . ARG B 1 36 ? 2.654 0.509 -30.297 1 34.12 36 ARG B C 1
ATOM 1739 O O . ARG B 1 36 ? 1.552 1.003 -30.047 1 34.12 36 ARG B O 1
ATOM 1746 N N . PHE B 1 37 ? 2.18 -0.634 -30.641 1 34.06 37 PHE B N 1
ATOM 1747 C CA . PHE B 1 37 ? 1.391 -1.202 -29.547 1 34.06 37 PHE B CA 1
ATOM 1748 C C . PHE B 1 37 ? 2.221 -1.308 -28.281 1 34.06 37 PHE B C 1
ATOM 1750 O O . PHE B 1 37 ? 1.765 -1.868 -27.281 1 34.06 37 PHE B O 1
ATOM 1757 N N . SER B 1 38 ? 3.453 -1.035 -28.266 1 37.34 38 SER B N 1
ATOM 1758 C CA . SER B 1 38 ? 4.082 -1.328 -26.984 1 37.34 38 SER B CA 1
ATOM 1759 C C . SER B 1 38 ? 3.311 -0.69 -25.828 1 37.34 38 SER B C 1
ATOM 1761 O O . SER B 1 38 ? 3.422 0.514 -25.594 1 37.34 38 SER B O 1
ATOM 1763 N N . GLY B 1 39 ? 2.064 -0.759 -25.875 1 37.28 39 GLY B N 1
ATOM 1764 C CA . GLY B 1 39 ? 1.532 -0.173 -24.656 1 37.28 39 GLY B CA 1
ATOM 1765 C C . GLY B 1 39 ? 2.41 -0.421 -23.438 1 37.28 39 GLY B C 1
ATOM 1766 O O . GLY B 1 39 ? 2.455 -1.536 -22.922 1 37.28 39 GLY B O 1
ATOM 1767 N N . ALA B 1 40 ? 3.498 0.049 -23.438 1 41.12 40 ALA B N 1
ATOM 1768 C CA . ALA B 1 40 ? 4.461 0.06 -22.344 1 41.12 40 ALA B CA 1
ATOM 1769 C C . ALA B 1 40 ? 3.75 0.063 -21 1 41.12 40 ALA B C 1
ATOM 1771 O O . ALA B 1 40 ? 2.867 0.889 -20.75 1 41.12 40 ALA B O 1
ATOM 1772 N N . GLN B 1 41 ? 3.523 -1.187 -20.484 1 49.12 41 GLN B N 1
ATOM 1773 C CA . GLN B 1 41 ? 2.984 -1.375 -19.141 1 49.12 41 GLN B CA 1
ATOM 1774 C C . GLN B 1 41 ? 3.553 -0.343 -18.172 1 49.12 41 GLN B C 1
ATOM 1776 O O . GLN B 1 41 ? 4.766 -0.133 -18.109 1 49.12 41 GLN B O 1
ATOM 1781 N N . THR B 1 42 ? 2.869 0.765 -18.016 1 59.06 42 THR B N 1
ATOM 1782 C CA . THR B 1 42 ? 3.361 1.764 -17.062 1 59.06 42 THR B CA 1
ATOM 1783 C C . THR B 1 42 ? 3.365 1.209 -15.641 1 59.06 42 THR B C 1
ATOM 1785 O O . THR B 1 42 ? 2.34 0.729 -15.156 1 59.06 42 THR B O 1
ATOM 1788 N N . TRP B 1 43 ? 4.57 0.805 -15.125 1 68.75 43 TRP B N 1
ATOM 1789 C CA . TRP B 1 43 ? 4.773 0.297 -13.766 1 68.75 43 TRP B CA 1
ATOM 1790 C C . TRP B 1 43 ? 4.906 1.441 -12.773 1 68.75 43 TRP B C 1
ATOM 1792 O O . TRP B 1 43 ? 5.578 2.438 -13.047 1 68.75 43 TRP B O 1
ATOM 1802 N N . ILE B 1 44 ? 4.004 1.32 -11.844 1 77.56 44 ILE B N 1
ATOM 1803 C CA . ILE B 1 44 ? 4.211 2.209 -10.711 1 77.56 44 ILE B CA 1
ATOM 1804 C C . ILE B 1 44 ? 5.184 1.566 -9.719 1 77.56 44 ILE B C 1
ATOM 1806 O O . ILE B 1 44 ? 4.965 0.438 -9.273 1 77.56 44 ILE B O 1
ATOM 1810 N N . LYS B 1 45 ? 6.289 2.199 -9.547 1 82.06 45 LYS B N 1
ATOM 1811 C CA . LYS B 1 45 ? 7.262 1.82 -8.531 1 82.06 45 LYS B CA 1
ATOM 1812 C C . LYS B 1 45 ? 7.215 2.777 -7.34 1 82.06 45 LYS B C 1
ATOM 1814 O O . LYS B 1 45 ? 7.77 3.877 -7.402 1 82.06 45 LYS B O 1
ATOM 1819 N N . ALA B 1 46 ? 6.508 2.291 -6.285 1 85.06 46 ALA B N 1
ATOM 1820 C CA . ALA B 1 46 ? 6.285 3.17 -5.137 1 85.06 46 ALA B CA 1
ATOM 1821 C C . ALA B 1 46 ? 7.039 2.67 -3.91 1 85.06 46 ALA B C 1
ATOM 1823 O O . ALA B 1 46 ? 7.215 1.463 -3.73 1 85.06 46 ALA B O 1
ATOM 1824 N N . GLY B 1 47 ? 7.551 3.652 -3.086 1 83.31 47 GLY B N 1
ATOM 1825 C CA . GLY B 1 47 ? 8.211 3.338 -1.828 1 83.31 47 GLY B CA 1
ATOM 1826 C C . GLY B 1 47 ? 7.758 4.219 -0.68 1 83.31 47 GLY B C 1
ATOM 1827 O O . GLY B 1 47 ? 7.359 5.367 -0.892 1 83.31 47 GLY B O 1
ATOM 1828 N N . TYR B 1 48 ? 7.742 3.613 0.508 1 85.38 48 TYR B N 1
ATOM 1829 C CA . TYR B 1 48 ? 7.543 4.363 1.742 1 85.38 48 TYR B CA 1
ATOM 1830 C C . TYR B 1 48 ? 8.867 4.586 2.465 1 85.38 48 TYR B C 1
ATOM 1832 O O . TYR B 1 48 ? 9.594 3.629 2.74 1 85.38 48 TYR B O 1
ATOM 1840 N N . CYS B 1 49 ? 9.062 5.844 2.693 1 84.94 49 CYS B N 1
ATOM 1841 C CA . CYS B 1 49 ? 10.25 6.223 3.451 1 84.94 49 CYS B CA 1
ATOM 1842 C C . CYS B 1 49 ? 9.883 6.652 4.867 1 84.94 49 CYS B C 1
ATOM 1844 O O . CYS B 1 49 ? 9.148 7.625 5.055 1 84.94 49 CYS B O 1
ATOM 1846 N N . TYR B 1 50 ? 10.461 5.941 5.812 1 81.12 50 TYR B N 1
ATOM 1847 C CA . TYR B 1 50 ? 10.117 6.184 7.207 1 81.12 50 TYR B CA 1
ATOM 1848 C C . TYR B 1 50 ? 11.07 7.188 7.836 1 81.12 50 TYR B C 1
ATOM 1850 O O . TYR B 1 50 ? 12.289 6.996 7.812 1 81.12 50 TYR B O 1
ATOM 1858 N N . ALA B 1 51 ? 10.477 8.25 8.398 1 77.19 51 ALA B N 1
ATOM 1859 C CA . ALA B 1 51 ? 11.266 9.312 9.016 1 77.19 51 ALA B CA 1
ATOM 1860 C C . ALA B 1 51 ? 12.07 8.781 10.195 1 77.19 51 ALA B C 1
ATOM 1862 O O . ALA B 1 51 ? 13.172 9.266 10.469 1 77.19 51 ALA B O 1
ATOM 1863 N N . ASN B 1 52 ? 11.555 7.816 10.867 1 71 52 ASN B N 1
ATOM 1864 C CA . ASN B 1 52 ? 12.25 7.285 12.031 1 71 52 ASN B CA 1
ATOM 1865 C C . ASN B 1 52 ? 13.094 6.066 11.672 1 71 52 ASN B C 1
ATOM 1867 O O . ASN B 1 52 ? 13.586 5.363 12.555 1 71 52 ASN B O 1
ATOM 1871 N N . GLY B 1 53 ? 13.211 5.918 10.359 1 65.62 53 GLY B N 1
ATOM 1872 C CA . GLY B 1 53 ? 14 4.777 9.922 1 65.62 53 GLY B CA 1
ATOM 1873 C C . GLY B 1 53 ? 15.492 5.047 9.93 1 65.62 53 GLY B C 1
ATOM 1874 O O . GLY B 1 53 ? 15.93 6.156 10.25 1 65.62 53 GLY B O 1
ATOM 1875 N N . GLU B 1 54 ? 16.203 4 9.742 1 58.5 54 GLU B N 1
ATOM 1876 C CA . GLU B 1 54 ? 17.656 4.047 9.828 1 58.5 54 GLU B CA 1
ATOM 1877 C C . GLU B 1 54 ? 18.266 4.523 8.516 1 58.5 54 GLU B C 1
ATOM 1879 O O . GLU B 1 54 ? 19.469 4.797 8.445 1 58.5 54 GLU B O 1
ATOM 1884 N N . PHE B 1 55 ? 17.484 4.629 7.566 1 64.88 55 PHE B N 1
ATOM 1885 C CA . PHE B 1 55 ? 18.016 4.984 6.262 1 64.88 55 PHE B CA 1
ATOM 1886 C C . PHE B 1 55 ? 17.828 6.469 5.977 1 64.88 55 PHE B C 1
ATOM 1888 O O . PHE B 1 55 ? 16.688 6.957 5.965 1 64.88 55 PHE B O 1
ATOM 1895 N N . PRO B 1 56 ? 19.031 7.164 5.887 1 73.38 56 PRO B N 1
ATOM 1896 C CA . PRO B 1 56 ? 18.906 8.578 5.535 1 73.38 56 PRO B CA 1
ATOM 1897 C C . PRO B 1 56 ? 18.266 8.797 4.168 1 73.38 56 PRO B C 1
ATOM 1899 O O . PRO B 1 56 ? 18.469 8 3.248 1 73.38 56 PRO B O 1
ATOM 1902 N N . ILE B 1 57 ? 17.422 9.789 4.086 1 78.56 57 ILE B N 1
ATOM 1903 C CA . ILE B 1 57 ? 16.703 10.094 2.855 1 78.56 57 ILE B CA 1
ATOM 1904 C C . ILE B 1 57 ? 17.688 10.336 1.722 1 78.56 57 ILE B C 1
ATOM 1906 O O . ILE B 1 57 ? 17.406 10.031 0.561 1 78.56 57 ILE B O 1
ATOM 1910 N N . GLN B 1 58 ? 18.922 10.773 2.068 1 80.88 58 GLN B N 1
ATOM 1911 C CA . GLN B 1 58 ? 19.938 11.094 1.072 1 80.88 58 GLN B CA 1
ATOM 1912 C C . GLN B 1 58 ? 20.453 9.836 0.381 1 80.88 58 GLN B C 1
ATOM 1914 O O . GLN B 1 58 ? 21 9.898 -0.722 1 80.88 58 GLN B O 1
ATOM 1919 N N . ASP B 1 59 ? 20.172 8.766 0.999 1 79.62 59 ASP B N 1
ATOM 1920 C CA . ASP B 1 59 ? 20.703 7.516 0.463 1 79.62 59 ASP B CA 1
ATOM 1921 C C . ASP B 1 59 ? 19.672 6.816 -0.426 1 79.62 59 ASP B C 1
ATOM 1923 O O . ASP B 1 59 ? 19.984 5.797 -1.051 1 79.62 59 ASP B O 1
ATOM 1927 N N . ILE B 1 60 ? 18.578 7.441 -0.492 1 77.31 60 ILE B N 1
ATOM 1928 C CA . ILE B 1 60 ? 17.547 6.844 -1.329 1 77.31 60 ILE B CA 1
ATOM 1929 C C . ILE B 1 60 ? 17.844 7.129 -2.801 1 77.31 60 ILE B C 1
ATOM 1931 O O . ILE B 1 60 ? 18.078 8.273 -3.182 1 77.31 60 ILE B O 1
ATOM 1935 N N . ASN B 1 61 ? 17.922 6.074 -3.609 1 85 61 ASN B N 1
ATOM 1936 C CA . ASN B 1 61 ? 17.984 6.254 -5.055 1 85 61 ASN B CA 1
ATOM 1937 C C . ASN B 1 61 ? 16.594 6.453 -5.66 1 85 61 ASN B C 1
ATOM 1939 O O . ASN B 1 61 ? 15.969 5.492 -6.102 1 85 61 ASN B O 1
ATOM 1943 N N . SER B 1 62 ? 16.203 7.684 -5.672 1 89.31 62 SER B N 1
ATOM 1944 C CA . SER B 1 62 ? 14.844 8.008 -6.082 1 89.31 62 SER B CA 1
ATOM 1945 C C . SER B 1 62 ? 14.617 7.676 -7.555 1 89.31 62 SER B C 1
ATOM 1947 O O . SER B 1 62 ? 13.477 7.598 -8.008 1 89.31 62 SER B O 1
ATOM 1949 N N . ALA B 1 63 ? 15.656 7.426 -8.344 1 87.94 63 ALA B N 1
ATOM 1950 C CA . ALA B 1 63 ? 15.531 7.094 -9.758 1 87.94 63 ALA B CA 1
ATOM 1951 C C . ALA B 1 63 ? 14.852 5.738 -9.945 1 87.94 63 ALA B C 1
ATOM 1953 O O . ALA B 1 63 ? 14.359 5.43 -11.039 1 87.94 63 ALA B O 1
ATOM 1954 N N . LEU B 1 64 ? 14.852 4.977 -8.898 1 83.69 64 LEU B N 1
ATOM 1955 C CA . LEU B 1 64 ? 14.281 3.637 -8.977 1 83.69 64 LEU B CA 1
ATOM 1956 C C . LEU B 1 64 ? 12.773 3.676 -8.789 1 83.69 64 LEU B C 1
ATOM 1958 O O . LEU B 1 64 ? 12.094 2.666 -8.984 1 83.69 64 LEU B O 1
ATOM 1962 N N . PHE B 1 65 ? 12.234 4.887 -8.469 1 85.56 65 PHE B N 1
ATOM 1963 C CA . PHE B 1 65 ? 10.844 4.965 -8.055 1 85.56 65 PHE B CA 1
ATOM 1964 C C . PHE B 1 65 ? 10.078 5.973 -8.914 1 85.56 65 PHE B C 1
ATOM 1966 O O . PHE B 1 65 ? 10.664 6.938 -9.406 1 85.56 65 PHE B O 1
ATOM 1973 N N . THR B 1 66 ? 8.797 5.668 -9.086 1 87.19 66 THR B N 1
ATOM 1974 C CA . THR B 1 66 ? 7.902 6.664 -9.656 1 87.19 66 THR B CA 1
ATOM 1975 C C . THR B 1 66 ? 7.258 7.508 -8.562 1 87.19 66 THR B C 1
ATOM 1977 O O . THR B 1 66 ? 6.949 8.68 -8.773 1 87.19 66 THR B O 1
ATOM 1980 N N . HIS B 1 67 ? 6.996 6.875 -7.422 1 87.81 67 HIS B N 1
ATOM 1981 C CA . HIS B 1 67 ? 6.398 7.535 -6.266 1 87.81 67 HIS B CA 1
ATOM 1982 C C . HIS B 1 67 ? 7.172 7.219 -4.992 1 87.81 67 HIS B C 1
ATOM 1984 O O . HIS B 1 67 ? 7.594 6.082 -4.781 1 87.81 67 HIS B O 1
ATOM 1990 N N . LEU B 1 68 ? 7.367 8.219 -4.141 1 88.38 68 LEU B N 1
ATOM 1991 C CA . LEU B 1 68 ? 7.957 8.023 -2.822 1 88.38 68 LEU B CA 1
ATOM 1992 C C . LEU B 1 68 ? 7.105 8.68 -1.743 1 88.38 68 LEU B C 1
ATOM 1994 O O . LEU B 1 68 ? 6.777 9.867 -1.842 1 88.38 68 LEU B O 1
ATOM 1998 N N . SER B 1 69 ? 6.797 7.902 -0.75 1 90.19 69 SER B N 1
ATOM 1999 C CA . SER B 1 69 ? 5.953 8.391 0.335 1 90.19 69 SER B CA 1
ATOM 2000 C C . SER B 1 69 ? 6.773 8.656 1.595 1 90.19 69 SER B C 1
ATOM 2002 O O . SER B 1 69 ? 7.473 7.766 2.086 1 90.19 69 SER B O 1
ATOM 2004 N N . CYS B 1 70 ? 6.641 9.891 2.027 1 91.19 70 CYS B N 1
ATOM 2005 C CA . CYS B 1 70 ? 7.207 10.242 3.322 1 91.19 70 CYS B CA 1
ATOM 2006 C C . CYS B 1 70 ? 6.301 9.781 4.457 1 91.19 70 CYS B C 1
ATOM 2008 O O . CYS B 1 70 ? 5.191 10.297 4.617 1 91.19 70 CYS B O 1
ATOM 2010 N N . ALA B 1 71 ? 6.859 8.828 5.25 1 87.69 71 ALA B N 1
ATOM 2011 C CA . ALA B 1 71 ? 6.047 8.156 6.254 1 87.69 71 ALA B CA 1
ATOM 2012 C C . ALA B 1 71 ? 6.57 8.438 7.66 1 87.69 71 ALA B C 1
ATOM 2014 O O . ALA B 1 71 ? 7.781 8.484 7.879 1 87.69 71 ALA B O 1
ATOM 2015 N N . PHE B 1 72 ? 5.715 8.773 8.711 1 87.88 72 PHE B N 1
ATOM 2016 C CA . PHE B 1 72 ? 4.281 9.016 8.602 1 87.88 72 PHE B CA 1
ATOM 2017 C C . PHE B 1 72 ? 3.881 10.25 9.391 1 87.88 72 PHE B C 1
ATOM 2019 O O . PHE B 1 72 ? 4.418 10.5 10.477 1 87.88 72 PHE B O 1
ATOM 2026 N N . ALA B 1 73 ? 3.004 11.016 8.797 1 94.12 73 ALA B N 1
ATOM 2027 C CA . ALA B 1 73 ? 2.225 11.984 9.555 1 94.12 73 ALA B CA 1
ATOM 2028 C C . ALA B 1 73 ? 1.045 11.32 10.258 1 94.12 73 ALA B C 1
ATOM 2030 O O . ALA B 1 73 ? 0.799 10.125 10.07 1 94.12 73 ALA B O 1
ATOM 2031 N N . GLU B 1 74 ? 0.375 12.141 11.125 1 93.12 74 GLU B N 1
ATOM 2032 C CA . GLU B 1 74 ? -0.755 11.641 11.898 1 93.12 74 GLU B CA 1
ATOM 2033 C C . GLU B 1 74 ? -1.93 12.617 11.852 1 93.12 74 GLU B C 1
ATOM 2035 O O . GLU B 1 74 ? -1.828 13.688 11.258 1 93.12 74 GLU B O 1
ATOM 2040 N N . VAL B 1 75 ? -3.02 12.117 12.406 1 93.31 75 VAL B N 1
ATOM 2041 C CA . VAL B 1 75 ? -4.172 12.984 12.602 1 93.31 75 VAL B CA 1
ATOM 2042 C C . VAL B 1 75 ? -4.27 13.398 14.07 1 93.31 75 VAL B C 1
ATOM 2044 O O . VAL B 1 75 ? -4.25 12.547 14.961 1 93.31 75 VAL B O 1
ATOM 2047 N N . ASN B 1 76 ? -4.293 14.695 14.234 1 96.12 76 ASN B N 1
ATOM 2048 C CA . ASN B 1 76 ? -4.465 15.203 15.586 1 96.12 76 ASN B CA 1
ATOM 2049 C C . ASN B 1 76 ? -5.84 14.852 16.156 1 96.12 76 ASN B C 1
ATOM 2051 O O . ASN B 1 76 ? -6.859 15.125 15.523 1 96.12 76 ASN B O 1
ATOM 2055 N N . ALA B 1 77 ? -5.93 14.359 17.406 1 93.69 77 ALA B N 1
ATOM 2056 C CA . ALA B 1 77 ? -7.172 13.836 17.969 1 93.69 77 ALA B CA 1
ATOM 2057 C C . ALA B 1 77 ? -8.078 14.969 18.438 1 93.69 77 ALA B C 1
ATOM 2059 O O . ALA B 1 77 ? -9.289 14.773 18.609 1 93.69 77 ALA B O 1
ATOM 2060 N N . SER B 1 78 ? -7.531 16.062 18.656 1 95.69 78 SER B N 1
ATOM 2061 C CA . SER B 1 78 ? -8.305 17.156 19.25 1 95.69 78 SER B CA 1
ATOM 2062 C C . SER B 1 78 ? -8.984 17.984 18.156 1 95.69 78 SER B C 1
ATOM 2064 O O . SER B 1 78 ? -10.141 18.375 18.312 1 95.69 78 SER B O 1
ATOM 2066 N N . ASN B 1 79 ? -8.289 18.188 17.031 1 97.31 79 ASN B N 1
ATOM 2067 C CA . ASN B 1 79 ? -8.852 19.094 16.047 1 97.31 79 ASN B CA 1
ATOM 2068 C C . ASN B 1 79 ? -8.93 18.438 14.664 1 97.31 79 ASN B C 1
ATOM 2070 O O . ASN B 1 79 ? -9.383 19.047 13.703 1 97.31 79 ASN B O 1
ATOM 2074 N N . TYR B 1 80 ? -8.398 17.25 14.5 1 95.88 80 TYR B N 1
ATOM 2075 C CA . TYR B 1 80 ? -8.484 16.391 13.328 1 95.88 80 TYR B CA 1
ATOM 2076 C C . TYR B 1 80 ? -7.652 16.953 12.18 1 95.88 80 TYR B C 1
ATOM 2078 O O . TYR B 1 80 ? -7.848 16.562 11.023 1 95.88 80 TYR B O 1
ATOM 2086 N N . GLN B 1 81 ? -6.711 17.828 12.555 1 97.25 81 GLN B N 1
ATOM 2087 C CA . GLN B 1 81 ? -5.762 18.328 11.562 1 97.25 81 GLN B CA 1
ATOM 2088 C C . GLN B 1 81 ? -4.605 17.344 11.375 1 97.25 81 GLN B C 1
ATOM 2090 O O . GLN B 1 81 ? -4.336 16.516 12.258 1 97.25 81 GLN B O 1
ATOM 2095 N N . LEU B 1 82 ? -4.008 17.438 10.195 1 96.19 82 LEU B N 1
ATOM 2096 C CA . LEU B 1 82 ? -2.76 16.703 10 1 96.19 82 LEU B CA 1
ATOM 2097 C C . LEU B 1 82 ? -1.702 17.156 11 1 96.19 82 LEU B C 1
ATOM 2099 O O . LEU B 1 82 ? -1.552 18.359 11.25 1 96.19 82 LEU B O 1
ATOM 2103 N N . SER B 1 83 ? -1.026 16.188 11.523 1 96.25 83 SER B N 1
ATOM 2104 C CA . SER B 1 83 ? 0.034 16.469 12.484 1 96.25 83 SER B CA 1
ATOM 2105 C C . SER B 1 83 ? 1.321 15.734 12.117 1 96.25 83 SER B C 1
ATOM 2107 O O . SER B 1 83 ? 1.299 14.539 11.82 1 96.25 83 SER B O 1
ATOM 2109 N N . ILE B 1 84 ? 2.377 16.469 12.133 1 95.81 84 ILE B N 1
ATOM 2110 C CA . ILE B 1 84 ? 3.707 15.898 11.953 1 95.81 84 ILE B CA 1
ATOM 2111 C C . ILE B 1 84 ? 4.453 15.891 13.289 1 95.81 84 ILE B C 1
ATOM 2113 O O . ILE B 1 84 ? 4.605 16.938 13.93 1 95.81 84 ILE B O 1
ATOM 2117 N N . PRO B 1 85 ? 4.852 14.711 13.68 1 92.44 85 PRO B N 1
ATOM 2118 C CA . PRO B 1 85 ? 5.633 14.68 14.914 1 92.44 85 PRO B CA 1
ATOM 2119 C C . PRO B 1 85 ? 6.84 15.617 14.875 1 92.44 85 PRO B C 1
ATOM 2121 O O . PRO B 1 85 ? 7.512 15.719 13.844 1 92.44 85 PRO B O 1
ATOM 2124 N N . SER B 1 86 ? 7.102 16.234 16.016 1 92.94 86 SER B N 1
ATOM 2125 C CA . SER B 1 86 ? 8.18 17.219 16.078 1 92.94 86 SER B CA 1
ATOM 2126 C C . SER B 1 86 ? 9.516 16.609 15.68 1 92.94 86 SER B C 1
ATOM 2128 O O . SER B 1 86 ? 10.312 17.234 14.977 1 92.94 86 SER B O 1
ATOM 2130 N N . ALA B 1 87 ? 9.758 15.375 16.062 1 90.62 87 ALA B N 1
ATOM 2131 C CA . ALA B 1 87 ? 11.023 14.688 15.789 1 90.62 87 ALA B CA 1
ATOM 2132 C C . ALA B 1 87 ? 11.188 14.422 14.297 1 90.62 87 ALA B C 1
ATOM 2134 O O . ALA B 1 87 ? 12.297 14.172 13.82 1 90.62 87 ALA B O 1
ATOM 2135 N N . SER B 1 88 ? 10.062 14.578 13.539 1 91.94 88 SER B N 1
ATOM 2136 C CA . SER B 1 88 ? 10.102 14.227 12.125 1 91.94 88 SER B CA 1
ATOM 2137 C C . SER B 1 88 ? 9.984 15.469 11.25 1 91.94 88 SER B C 1
ATOM 2139 O O . SER B 1 88 ? 9.969 15.375 10.016 1 91.94 88 SER B O 1
ATOM 2141 N N . GLU B 1 89 ? 9.945 16.578 11.859 1 93.31 89 GLU B N 1
ATOM 2142 C CA . GLU B 1 89 ? 9.672 17.797 11.117 1 93.31 89 GLU B CA 1
ATOM 2143 C C . GLU B 1 89 ? 10.727 18.047 10.047 1 93.31 89 GLU B C 1
ATOM 2145 O O . GLU B 1 89 ? 10.406 18.391 8.914 1 93.31 89 GLU B O 1
ATOM 2150 N N . GLN B 1 90 ? 11.992 17.875 10.398 1 92.38 90 GLN B N 1
ATOM 2151 C CA . GLN B 1 90 ? 13.07 18.094 9.438 1 92.38 90 GLN B CA 1
ATOM 2152 C C . GLN B 1 90 ? 12.977 17.109 8.273 1 92.38 90 GLN B C 1
ATOM 2154 O O . GLN B 1 90 ? 13.211 17.484 7.121 1 92.38 90 GLN B O 1
ATOM 2159 N N . TYR B 1 91 ? 12.664 15.93 8.586 1 92.69 91 TYR B N 1
ATOM 2160 C CA . TYR B 1 91 ? 12.523 14.891 7.57 1 92.69 91 TYR B CA 1
ATOM 2161 C C . TYR B 1 91 ? 11.43 15.25 6.578 1 92.69 91 TYR B C 1
ATOM 2163 O O . TYR B 1 91 ? 11.656 15.242 5.363 1 92.69 91 TYR B O 1
ATOM 2171 N N . PHE B 1 92 ? 10.312 15.703 7.086 1 95.5 92 PHE B N 1
ATOM 2172 C CA . PHE B 1 92 ? 9.18 16.031 6.234 1 95.5 92 PHE B CA 1
ATOM 2173 C C . PHE B 1 92 ? 9.453 17.297 5.438 1 95.5 92 PHE B C 1
ATOM 2175 O O . PHE B 1 92 ? 9.117 17.391 4.254 1 95.5 92 PHE B O 1
ATOM 2182 N N . SER B 1 93 ? 10.109 18.234 6.016 1 95.75 93 SER B N 1
ATOM 2183 C CA . SER B 1 93 ? 10.289 19.531 5.383 1 95.75 93 SER B CA 1
ATOM 2184 C C . SER B 1 93 ? 11.312 19.469 4.25 1 95.75 93 SER B C 1
ATOM 2186 O O . SER B 1 93 ? 11.305 20.312 3.35 1 95.75 93 SER B O 1
ATOM 2188 N N . THR B 1 94 ? 12.164 18.375 4.223 1 95.25 94 THR B N 1
ATOM 2189 C CA . THR B 1 94 ? 13.219 18.328 3.223 1 95.25 94 THR B CA 1
ATOM 2190 C C . THR B 1 94 ? 12.984 17.172 2.248 1 95.25 94 THR B C 1
ATOM 2192 O O . THR B 1 94 ? 13.672 17.062 1.229 1 95.25 94 THR B O 1
ATOM 2195 N N . PHE B 1 95 ? 11.992 16.375 2.461 1 95.25 95 PHE B N 1
ATOM 2196 C CA . PHE B 1 95 ? 11.797 15.109 1.77 1 95.25 95 PHE B CA 1
ATOM 2197 C C . PHE B 1 95 ? 11.625 15.328 0.271 1 95.25 95 PHE B C 1
ATOM 2199 O O . PHE B 1 95 ? 12.391 14.789 -0.533 1 95.25 95 PHE B O 1
ATOM 2206 N N . ALA B 1 96 ? 10.695 16.172 -0.059 1 95.62 96 ALA B N 1
ATOM 2207 C CA . ALA B 1 96 ? 10.367 16.359 -1.469 1 95.62 96 ALA B CA 1
ATOM 2208 C C . ALA B 1 96 ? 11.555 16.938 -2.232 1 95.62 96 ALA B C 1
ATOM 2210 O O . ALA B 1 96 ? 11.875 16.484 -3.332 1 95.62 96 ALA B O 1
ATOM 2211 N N . THR B 1 97 ? 12.273 17.828 -1.65 1 95.62 97 THR B N 1
ATOM 2212 C CA . THR B 1 97 ? 13.422 18.453 -2.299 1 95.62 97 THR B CA 1
ATOM 2213 C C . THR B 1 97 ? 14.531 17.438 -2.533 1 95.62 97 THR B C 1
ATOM 2215 O O . THR B 1 97 ? 15.109 17.375 -3.623 1 95.62 97 THR B O 1
ATOM 2218 N N . ILE B 1 98 ? 14.75 16.641 -1.559 1 94.88 98 ILE B N 1
ATOM 2219 C CA . ILE B 1 98 ? 15.859 15.703 -1.621 1 94.88 98 ILE B CA 1
ATOM 2220 C C . ILE B 1 98 ? 15.578 14.633 -2.674 1 94.88 98 ILE B C 1
ATOM 2222 O O . ILE B 1 98 ? 16.438 14.336 -3.514 1 94.88 98 ILE B O 1
ATOM 2226 N N . VAL B 1 99 ? 14.406 14.102 -2.68 1 93.56 99 VAL B N 1
ATOM 2227 C CA . VAL B 1 99 ? 14.148 12.984 -3.58 1 93.56 99 VAL B CA 1
ATOM 2228 C C . VAL B 1 99 ? 14.039 13.492 -5.016 1 93.56 99 VAL B C 1
ATOM 2230 O O . VAL B 1 99 ? 14.375 12.773 -5.961 1 93.56 99 VAL B O 1
ATOM 2233 N N . LYS B 1 100 ? 13.609 14.727 -5.246 1 95.94 100 LYS B N 1
ATOM 2234 C CA . LYS B 1 100 ? 13.453 15.266 -6.594 1 95.94 100 LYS B CA 1
ATOM 2235 C C . LYS B 1 100 ? 14.805 15.688 -7.176 1 95.94 100 LYS B C 1
ATOM 2237 O O . LYS B 1 100 ? 14.93 15.867 -8.391 1 95.94 100 LYS B O 1
ATOM 2242 N N . ARG B 1 101 ? 15.773 15.883 -6.344 1 93.88 101 ARG B N 1
ATOM 2243 C CA . ARG B 1 101 ? 17.094 16.25 -6.828 1 93.88 101 ARG B CA 1
ATOM 2244 C C . ARG B 1 101 ? 17.672 15.172 -7.73 1 93.88 101 ARG B C 1
ATOM 2246 O O . ARG B 1 101 ? 18.266 15.469 -8.773 1 93.88 101 ARG B O 1
ATOM 2253 N N . ARG B 1 102 ? 17.453 14 -7.398 1 89 102 ARG B N 1
ATOM 2254 C CA . ARG B 1 102 ? 18.016 12.883 -8.148 1 89 102 ARG B CA 1
ATOM 2255 C C . ARG B 1 102 ? 17.047 12.406 -9.227 1 89 102 ARG B C 1
ATOM 2257 O O . ARG B 1 102 ? 17.469 11.805 -10.219 1 89 102 ARG B O 1
ATOM 2264 N N . ASN B 1 103 ? 15.758 12.609 -9.016 1 94 103 ASN B N 1
ATOM 2265 C CA . ASN B 1 103 ? 14.719 12.242 -9.969 1 94 103 ASN B CA 1
ATOM 2266 C C . ASN B 1 103 ? 13.602 13.281 -10.016 1 94 103 ASN B C 1
ATOM 2268 O O . ASN B 1 103 ? 12.602 13.148 -9.305 1 94 103 ASN B O 1
ATOM 2272 N N . PRO B 1 104 ? 13.75 14.172 -10.844 1 95.75 104 PRO B N 1
ATOM 2273 C CA . PRO B 1 104 ? 12.758 15.25 -10.891 1 95.75 104 PRO B CA 1
ATOM 2274 C C . PRO B 1 104 ? 11.359 14.758 -11.234 1 95.75 104 PRO B C 1
ATOM 2276 O O . PRO B 1 104 ? 10.375 15.461 -10.984 1 95.75 104 PRO B O 1
ATOM 2279 N N . SER B 1 105 ? 11.25 13.547 -11.758 1 93.44 105 SER B N 1
ATOM 2280 C CA . SER B 1 105 ? 9.945 13.039 -12.18 1 93.44 105 SER B CA 1
ATOM 2281 C C . SER B 1 105 ? 9.242 12.297 -11.047 1 93.44 105 SER B C 1
ATOM 2283 O O . SER B 1 105 ? 8.047 12 -11.141 1 93.44 105 SER B O 1
ATOM 2285 N N . VAL B 1 106 ? 9.992 12 -9.977 1 91.88 106 VAL B N 1
ATOM 2286 C CA . VAL B 1 106 ? 9.383 11.25 -8.883 1 91.88 106 VAL B CA 1
ATOM 2287 C C . VAL B 1 106 ? 8.281 12.078 -8.234 1 91.88 106 VAL B C 1
ATOM 2289 O O . VAL B 1 106 ? 8.383 13.305 -8.156 1 91.88 106 VAL B O 1
ATOM 2292 N N . LYS B 1 107 ? 7.246 11.445 -7.816 1 90.25 107 LYS B N 1
ATOM 2293 C CA . LYS B 1 107 ? 6.152 12.102 -7.102 1 90.25 107 LYS B CA 1
ATOM 2294 C C . LYS B 1 107 ? 6.246 11.852 -5.602 1 90.25 107 LYS B C 1
ATOM 2296 O O . LYS B 1 107 ? 5.949 10.75 -5.129 1 90.25 107 LYS B O 1
ATOM 2301 N N . PRO B 1 108 ? 6.676 12.805 -4.848 1 92.81 108 PRO B N 1
ATOM 2302 C CA . PRO B 1 108 ? 6.699 12.656 -3.391 1 92.81 108 PRO B CA 1
ATOM 2303 C C . PRO B 1 108 ? 5.316 12.797 -2.76 1 92.81 108 PRO B C 1
ATOM 2305 O O . PRO B 1 108 ? 4.574 13.727 -3.088 1 92.81 108 PRO B O 1
ATOM 2308 N N . LEU B 1 109 ? 5.02 11.883 -1.881 1 91.44 109 LEU B N 1
ATOM 2309 C CA . LEU B 1 109 ? 3.734 11.891 -1.188 1 91.44 109 LEU B CA 1
ATOM 2310 C C . LEU B 1 109 ? 3.932 12.016 0.319 1 91.44 109 LEU B C 1
ATOM 2312 O O . LEU B 1 109 ? 4.926 11.531 0.864 1 91.44 109 LEU B O 1
ATOM 2316 N N . LEU B 1 110 ? 3.027 12.773 0.893 1 92.06 110 LEU B N 1
ATOM 2317 C CA . LEU B 1 110 ? 2.934 12.781 2.348 1 92.06 110 LEU B CA 1
ATOM 2318 C C . LEU B 1 110 ? 1.977 11.703 2.84 1 92.06 110 LEU B C 1
ATOM 2320 O O . LEU B 1 110 ? 0.787 11.727 2.516 1 92.06 110 LEU B O 1
ATOM 2324 N N . SER B 1 111 ? 2.523 10.781 3.623 1 90.94 111 SER B N 1
ATOM 2325 C CA . SER B 1 111 ? 1.711 9.633 4.023 1 90.94 111 SER B CA 1
ATOM 2326 C C . SER B 1 111 ? 1.254 9.758 5.473 1 90.94 111 SER B C 1
ATOM 2328 O O . SER B 1 111 ? 2.057 10.07 6.355 1 90.94 111 SER B O 1
ATOM 2330 N N . VAL B 1 112 ? -0.056 9.516 5.617 1 90.31 112 VAL B N 1
ATOM 2331 C CA . VAL B 1 112 ? -0.68 9.477 6.938 1 90.31 112 VAL B CA 1
ATOM 2332 C C . VAL B 1 112 ? -1.066 8.047 7.289 1 90.31 112 VAL B C 1
ATOM 2334 O O . VAL B 1 112 ? -1.58 7.309 6.441 1 90.31 112 VAL B O 1
ATOM 2337 N N . TRP B 1 113 ? -0.863 7.652 8.492 1 84.44 113 TRP B N 1
ATOM 2338 C CA . TRP B 1 113 ? -1.168 6.301 8.938 1 84.44 113 TRP B CA 1
ATOM 2339 C C . TRP B 1 113 ? -1.765 6.316 10.344 1 84.44 113 TRP B C 1
ATOM 2341 O O . TRP B 1 113 ? -1.552 7.262 11.109 1 84.44 113 TRP B O 1
ATOM 2351 N N . ASN B 1 114 ? -2.58 5.242 10.625 1 81.69 114 ASN B N 1
ATOM 2352 C CA . ASN B 1 114 ? -3.166 5.164 11.961 1 81.69 114 ASN B CA 1
ATOM 2353 C C . ASN B 1 114 ? -2.176 4.602 12.977 1 81.69 114 ASN B C 1
ATOM 2355 O O . ASN B 1 114 ? -2.525 4.387 14.133 1 81.69 114 ASN B O 1
ATOM 2359 N N . GLY B 1 115 ? -0.947 4.289 12.531 1 75.5 115 GLY B N 1
ATOM 2360 C CA . GLY B 1 115 ? 0.114 4.102 13.508 1 75.5 115 GLY B CA 1
ATOM 2361 C C . GLY B 1 115 ? 0.526 2.65 13.664 1 75.5 115 GLY B C 1
ATOM 2362 O O . GLY B 1 115 ? -0.24 1.743 13.336 1 75.5 115 GLY B O 1
ATOM 2363 N N . ILE B 1 116 ? 1.646 2.547 14.25 1 72 116 ILE B N 1
ATOM 2364 C CA . ILE B 1 116 ? 2.283 1.25 14.445 1 72 116 ILE B CA 1
ATOM 2365 C C . ILE B 1 116 ? 1.481 0.427 15.445 1 72 116 ILE B C 1
ATOM 2367 O O . ILE B 1 116 ? 1.385 -0.795 15.328 1 72 116 ILE B O 1
ATOM 2371 N N . SER B 1 117 ? 0.968 1.129 16.375 1 77.56 117 SER B N 1
ATOM 2372 C CA . SER B 1 117 ? 0.197 0.436 17.406 1 77.56 117 SER B CA 1
ATOM 2373 C C . SER B 1 117 ? -1.006 -0.283 16.797 1 77.56 117 SER B C 1
ATOM 2375 O O . SER B 1 117 ? -1.228 -1.465 17.062 1 77.56 117 SER B O 1
ATOM 2377 N N . ALA B 1 118 ? -1.694 0.387 15.977 1 74 118 ALA B N 1
ATOM 2378 C CA . ALA B 1 118 ? -2.842 -0.219 15.305 1 74 118 ALA B CA 1
ATOM 2379 C C . ALA B 1 118 ? -2.412 -1.406 14.453 1 74 118 ALA B C 1
ATOM 2381 O O . ALA B 1 118 ? -3.07 -2.449 14.445 1 74 118 ALA B O 1
ATOM 2382 N N . THR B 1 119 ? -1.346 -1.328 13.805 1 71.56 119 THR B N 1
ATOM 2383 C CA . THR B 1 119 ? -0.818 -2.396 12.961 1 71.56 119 THR B CA 1
ATOM 2384 C C . THR B 1 119 ? -0.414 -3.602 13.805 1 71.56 119 THR B C 1
ATOM 2386 O O . THR B 1 119 ? -0.718 -4.742 13.453 1 71.56 119 THR B O 1
ATOM 2389 N N . GLY B 1 120 ? 0.294 -3.287 14.82 1 71.88 120 GLY B N 1
ATOM 2390 C CA . GLY B 1 120 ? 0.672 -4.352 15.734 1 71.88 120 GLY B CA 1
ATOM 2391 C C . GLY B 1 120 ? -0.517 -5.121 16.281 1 71.88 120 GLY B C 1
ATOM 2392 O O . GLY B 1 120 ? -0.5 -6.355 16.312 1 71.88 120 GLY B O 1
ATOM 2393 N N . LYS B 1 121 ? -1.508 -4.387 16.672 1 75.38 121 LYS B N 1
ATOM 2394 C CA . LYS B 1 121 ? -2.721 -5.02 17.172 1 75.38 121 LYS B CA 1
ATOM 2395 C C . LYS B 1 121 ? -3.373 -5.891 16.109 1 75.38 121 LYS B C 1
ATOM 2397 O O . LYS B 1 121 ? -3.793 -7.02 16.391 1 75.38 121 LYS B O 1
ATOM 2402 N N . ALA B 1 122 ? -3.357 -5.402 14.93 1 68 122 ALA B N 1
ATOM 2403 C CA . ALA B 1 122 ? -3.963 -6.141 13.82 1 68 122 ALA B CA 1
ATOM 2404 C C . ALA B 1 122 ? -3.215 -7.441 13.555 1 68 122 ALA B C 1
ATOM 2406 O O . ALA B 1 122 ? -3.832 -8.492 13.367 1 68 122 ALA B O 1
ATOM 2407 N N . ILE B 1 123 ? -1.994 -7.406 13.57 1 65.5 123 ILE B N 1
ATOM 2408 C CA . ILE B 1 123 ? -1.151 -8.562 13.289 1 65.5 123 ILE B CA 1
ATOM 2409 C C . ILE B 1 123 ? -1.305 -9.602 14.398 1 65.5 123 ILE B C 1
ATOM 2411 O O . ILE B 1 123 ? -1.28 -10.805 14.141 1 65.5 123 ILE B O 1
ATOM 2415 N N . SER B 1 124 ? -1.528 -9.055 15.617 1 73.81 124 SER B N 1
ATOM 2416 C CA . SER B 1 124 ? -1.668 -9.953 16.766 1 73.81 124 SER B CA 1
ATOM 2417 C C . SER B 1 124 ? -3.088 -10.5 16.859 1 73.81 124 SER B C 1
ATOM 2419 O O . SER B 1 124 ? -3.396 -11.273 17.766 1 73.81 124 SER B O 1
ATOM 2421 N N . GLY B 1 125 ? -3.906 -10.016 15.961 1 69.19 125 GLY B N 1
ATOM 2422 C CA . GLY B 1 125 ? -5.27 -10.523 15.945 1 69.19 125 GLY B CA 1
ATOM 2423 C C . GLY B 1 125 ? -6.203 -9.75 16.859 1 69.19 125 GLY B C 1
ATOM 2424 O O . GLY B 1 125 ? -7.352 -10.156 17.062 1 69.19 125 GLY B O 1
ATOM 2425 N N . GLU B 1 126 ? -5.652 -8.703 17.391 1 74.44 126 GLU B N 1
ATOM 2426 C CA . GLU B 1 126 ? -6.492 -7.855 18.219 1 74.44 126 GLU B CA 1
ATOM 2427 C C . GLU B 1 126 ? -7.348 -6.922 17.375 1 74.44 126 GLU B C 1
ATOM 2429 O O . GLU B 1 126 ? -6.926 -6.477 16.312 1 74.44 126 GLU B O 1
ATOM 2434 N N . LYS B 1 127 ? -8.57 -6.742 17.969 1 70.94 127 LYS B N 1
ATOM 2435 C CA . LYS B 1 127 ? -9.43 -5.781 17.281 1 70.94 127 LYS B CA 1
ATOM 2436 C C . LYS B 1 127 ? -8.836 -4.375 17.344 1 70.94 127 LYS B C 1
ATOM 2438 O O . LYS B 1 127 ? -8.438 -3.914 18.406 1 70.94 127 LYS B O 1
ATOM 24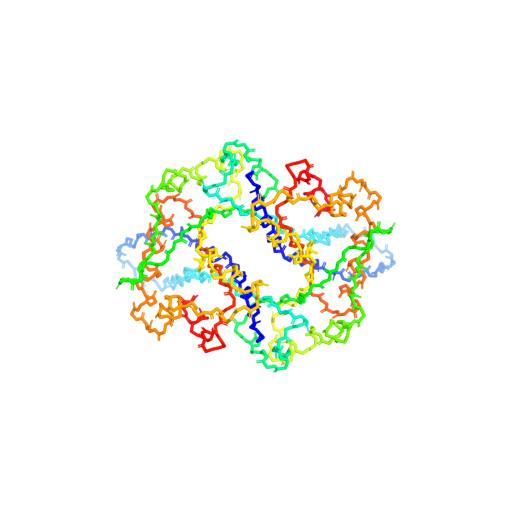43 N N . VAL B 1 128 ? -8.594 -3.85 16.094 1 68.06 128 VAL B N 1
ATOM 2444 C CA . VAL B 1 128 ? -8.094 -2.484 16 1 68.06 128 VAL B CA 1
ATOM 2445 C C . VAL B 1 128 ? -9.25 -1.497 16.078 1 68.06 128 VAL B C 1
ATOM 2447 O O . VAL B 1 128 ? -10.273 -1.677 15.414 1 68.06 128 VAL B O 1
ATOM 2450 N N . ASN B 1 129 ? -9.273 -0.692 17.141 1 65.38 129 ASN B N 1
ATOM 2451 C CA . ASN B 1 129 ? -10.195 0.436 17.203 1 65.38 129 ASN B CA 1
ATOM 2452 C C . ASN B 1 129 ? -9.484 1.759 16.938 1 65.38 129 ASN B C 1
ATOM 2454 O O . ASN B 1 129 ? -8.805 2.291 17.812 1 65.38 129 ASN B O 1
ATOM 2458 N N . ASP B 1 130 ? -9.312 2.055 15.625 1 64.19 130 ASP B N 1
ATOM 2459 C CA . ASP B 1 130 ? -8.695 3.348 15.344 1 64.19 130 ASP B CA 1
ATOM 2460 C C . ASP B 1 130 ? -9.734 4.465 15.359 1 64.19 130 ASP B C 1
ATOM 2462 O O . ASP B 1 130 ? -10.242 4.867 14.305 1 64.19 130 ASP B O 1
ATOM 2466 N N . SER B 1 131 ? -9.805 5.039 16.562 1 77.25 131 SER B N 1
ATOM 2467 C CA . SER B 1 131 ? -10.898 5.949 16.906 1 77.25 131 SER B CA 1
ATOM 2468 C C . SER B 1 131 ? -10.672 7.328 16.297 1 77.25 131 SER B C 1
ATOM 2470 O O . SER B 1 131 ? -11.617 7.961 15.812 1 77.25 131 SER B O 1
ATOM 2472 N N . VAL B 1 132 ? -9.383 7.625 16.047 1 89.94 132 VAL B N 1
ATOM 2473 C CA . VAL B 1 132 ? -9.188 9 15.602 1 89.94 132 VAL B CA 1
ATOM 2474 C C . VAL B 1 132 ? -9.492 9.109 14.109 1 89.94 132 VAL B C 1
ATOM 2476 O O . VAL B 1 132 ? -10.148 10.055 13.672 1 89.94 132 VAL B O 1
ATOM 2479 N N . LEU B 1 133 ? -9.039 8.133 13.375 1 87.81 133 LEU B N 1
ATOM 2480 C CA . LEU B 1 133 ? -9.344 8.148 11.953 1 87.81 133 LEU B CA 1
ATOM 2481 C C . LEU B 1 133 ? -10.836 7.957 11.711 1 87.81 133 LEU B C 1
ATOM 2483 O O . LEU B 1 133 ? -11.414 8.594 10.828 1 87.81 133 LEU B O 1
ATOM 2487 N N . SER B 1 134 ? -11.43 7.121 12.523 1 87.56 134 SER B N 1
ATOM 2488 C CA . SER B 1 134 ? -12.875 6.934 12.422 1 87.56 134 SER B CA 1
ATOM 2489 C C . SER B 1 134 ? -13.617 8.234 12.711 1 87.56 134 SER B C 1
ATOM 2491 O O . SER B 1 134 ? -14.539 8.609 11.977 1 87.56 134 SER B O 1
ATOM 2493 N N . SER B 1 135 ? -13.203 8.883 13.75 1 92.5 135 SER B N 1
ATOM 2494 C CA . SER B 1 135 ? -13.82 10.156 14.109 1 92.5 135 SER B CA 1
ATOM 2495 C C . SER B 1 135 ? -13.562 11.219 13.047 1 92.5 135 SER B C 1
ATOM 2497 O O . SER B 1 135 ? -14.461 11.992 12.695 1 92.5 135 SER B O 1
ATOM 2499 N N . MET B 1 136 ? -12.438 11.203 12.508 1 92.12 136 MET B N 1
ATOM 2500 C CA . MET B 1 136 ? -12.047 12.195 11.5 1 92.12 136 MET B CA 1
ATOM 2501 C C . MET B 1 136 ? -12.922 12.078 10.258 1 92.12 136 MET B C 1
ATOM 2503 O O . MET B 1 136 ? -13.336 13.086 9.688 1 92.12 136 MET B O 1
ATOM 2507 N N . VAL B 1 137 ? -13.312 10.906 9.914 1 89.25 137 VAL B N 1
ATOM 2508 C CA . VAL B 1 137 ? -14.039 10.75 8.656 1 89.25 137 VAL B CA 1
ATOM 2509 C C . VAL B 1 137 ? -15.539 10.766 8.93 1 89.25 137 VAL B C 1
ATOM 2511 O O . VAL B 1 137 ? -16.344 10.68 8 1 89.25 137 VAL B O 1
ATOM 2514 N N . SER B 1 138 ? -15.969 10.906 10.141 1 90.25 138 SER B N 1
ATOM 2515 C CA . SER B 1 138 ? -17.359 10.672 10.516 1 90.25 138 SER B CA 1
ATOM 2516 C C . SER B 1 138 ? -18.219 11.891 10.195 1 90.25 138 SER B C 1
ATOM 2518 O O . SER B 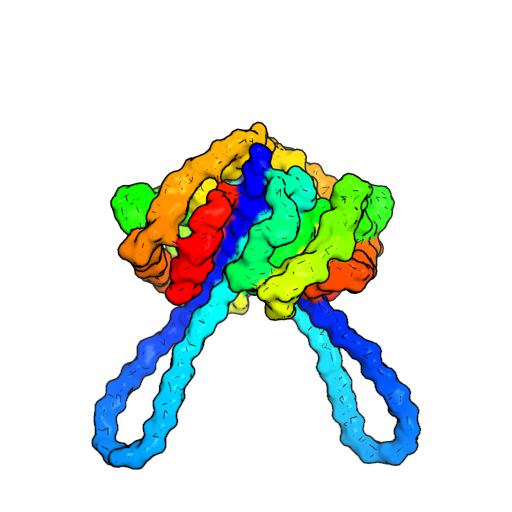1 138 ? -19.438 11.766 10.055 1 90.25 138 SER B O 1
ATOM 2520 N N . SER B 1 139 ? -17.656 13.062 10.133 1 91.81 139 SER B N 1
ATOM 2521 C CA . SER B 1 139 ? -18.422 14.266 9.852 1 91.81 139 SER B CA 1
ATOM 2522 C C . SER B 1 139 ? -17.75 15.117 8.781 1 91.81 139 SER B C 1
ATOM 2524 O O . SER B 1 139 ? -16.547 15.016 8.57 1 91.81 139 SER B O 1
ATOM 2526 N N . SER B 1 140 ? -18.594 15.953 8.172 1 90.38 140 SER B N 1
ATOM 2527 C CA . SER B 1 140 ? -18.078 16.859 7.152 1 90.38 140 SER B CA 1
ATOM 2528 C C . SER B 1 140 ? -17.062 17.828 7.746 1 90.38 140 SER B C 1
ATOM 2530 O O . SER B 1 140 ? -16.047 18.141 7.121 1 90.38 140 SER B O 1
ATOM 2532 N N . SER B 1 141 ? -17.312 18.266 8.922 1 94.62 141 SER B N 1
ATOM 2533 C CA . SER B 1 141 ? -16.453 19.266 9.547 1 94.62 141 SER B CA 1
ATOM 2534 C C . SER B 1 141 ? -15.086 18.688 9.883 1 94.62 141 SER B C 1
ATOM 2536 O O . SER B 1 141 ? -14.055 19.297 9.609 1 94.62 141 SER B O 1
ATOM 2538 N N . THR B 1 142 ? -15.055 17.516 10.453 1 94.62 142 THR B N 1
ATOM 2539 C CA . THR B 1 142 ? -13.781 16.891 10.82 1 94.62 142 THR B CA 1
ATOM 2540 C C . THR B 1 142 ? -13.016 16.469 9.57 1 94.62 142 THR B C 1
ATOM 2542 O O . THR B 1 142 ? -11.789 16.578 9.523 1 94.62 142 THR B O 1
ATOM 2545 N N . ARG B 1 143 ? -13.734 16.094 8.531 1 89.88 143 ARG B N 1
ATOM 2546 C CA . ARG B 1 143 ? -13.102 15.773 7.254 1 89.88 143 ARG B CA 1
ATOM 2547 C C . ARG B 1 143 ? -12.445 17.016 6.645 1 89.88 143 ARG B C 1
ATOM 2549 O O . ARG B 1 143 ? -11.305 16.938 6.176 1 89.88 143 ARG B O 1
ATOM 2556 N N . MET B 1 144 ? -13.18 18.016 6.727 1 91.69 144 MET B N 1
ATOM 2557 C CA . MET B 1 144 ? -12.672 19.25 6.133 1 91.69 144 MET B CA 1
ATOM 2558 C C . MET B 1 144 ? -11.438 19.75 6.883 1 91.69 144 MET B C 1
ATOM 2560 O O . MET B 1 144 ? -10.484 20.234 6.266 1 91.69 144 MET B O 1
ATOM 2564 N N . SER B 1 145 ? -11.445 19.609 8.156 1 95.5 145 SER B N 1
ATOM 2565 C CA . SER B 1 145 ? -10.289 20 8.953 1 95.5 145 SER B CA 1
ATOM 2566 C C . SER B 1 145 ? -9.047 19.219 8.539 1 95.5 145 SER B C 1
ATOM 2568 O O . SER B 1 145 ? -7.977 19.797 8.352 1 95.5 145 SER B O 1
ATOM 2570 N N . PHE B 1 146 ? -9.227 18 8.32 1 93.12 146 PHE B N 1
ATOM 2571 C CA . PHE B 1 146 ? -8.125 17.141 7.902 1 93.12 146 PHE B CA 1
ATOM 2572 C C . PHE B 1 146 ? -7.664 17.484 6.496 1 93.12 146 PHE B C 1
ATOM 2574 O O . PHE B 1 146 ? -6.469 17.703 6.262 1 93.12 146 PHE B O 1
ATOM 2581 N N . ILE B 1 147 ? -8.578 17.578 5.613 1 88.12 147 ILE B N 1
ATOM 2582 C CA . ILE B 1 147 ? -8.266 17.828 4.211 1 88.12 147 ILE B CA 1
ATOM 2583 C C . ILE B 1 147 ? -7.551 19.172 4.07 1 88.12 147 ILE B C 1
ATOM 2585 O O . ILE B 1 147 ? -6.492 19.25 3.441 1 88.12 147 ILE B O 1
ATOM 2589 N N . ASP B 1 148 ? -8.055 20.156 4.711 1 91.69 148 ASP B N 1
ATOM 2590 C CA . ASP B 1 148 ? -7.484 21.5 4.582 1 91.69 148 ASP B CA 1
ATOM 2591 C C . ASP B 1 148 ? -6.066 21.562 5.141 1 91.69 148 ASP B C 1
ATOM 2593 O O . ASP B 1 148 ? -5.164 22.109 4.504 1 91.69 148 ASP B O 1
ATOM 2597 N N . SER B 1 149 ? -5.922 21 6.301 1 95.25 149 SER B N 1
ATOM 2598 C CA . SER B 1 149 ? -4.598 21.016 6.91 1 95.25 149 SER B CA 1
ATOM 2599 C C . SER B 1 149 ? -3.611 20.156 6.121 1 95.25 149 SER B C 1
ATOM 2601 O O . SER B 1 149 ? -2.428 20.5 6.031 1 95.25 149 SER B O 1
ATOM 2603 N N . SER B 1 150 ? -4.105 19.078 5.535 1 91.94 150 SER B N 1
ATOM 2604 C CA . SER B 1 150 ? -3.256 18.203 4.723 1 91.94 150 SER B CA 1
ATOM 2605 C C . SER B 1 150 ? -2.807 18.922 3.449 1 91.94 150 SER B C 1
ATOM 2607 O O . SER B 1 150 ? -1.64 18.828 3.062 1 91.94 150 SER B O 1
ATOM 2609 N N . MET B 1 151 ? -3.717 19.594 2.869 1 89.56 151 MET B N 1
ATOM 2610 C CA . MET B 1 151 ? -3.383 20.344 1.658 1 89.56 151 MET B CA 1
ATOM 2611 C C . MET B 1 151 ? -2.367 21.438 1.955 1 89.56 151 MET B C 1
ATOM 2613 O O . MET B 1 151 ? -1.421 21.641 1.191 1 89.56 151 MET B O 1
ATOM 2617 N N . LYS B 1 152 ? -2.594 22.078 3.018 1 94.31 152 LYS B N 1
ATOM 2618 C CA . LYS B 1 152 ? -1.657 23.125 3.424 1 94.31 152 LYS B CA 1
ATOM 2619 C C . LYS B 1 152 ? -0.261 22.562 3.65 1 94.31 152 LYS B C 1
ATOM 2621 O O . LYS B 1 152 ? 0.732 23.141 3.205 1 94.31 152 LYS B O 1
ATOM 2626 N N . ALA B 1 153 ? -0.172 21.453 4.32 1 94.62 153 ALA B N 1
ATOM 2627 C CA . ALA B 1 153 ? 1.116 20.828 4.586 1 94.62 153 ALA B CA 1
ATOM 2628 C C . ALA B 1 153 ? 1.779 20.359 3.289 1 94.62 153 ALA B C 1
ATOM 2630 O O . ALA B 1 153 ? 2.986 20.547 3.105 1 94.62 153 ALA B O 1
ATOM 2631 N N . ALA B 1 154 ? 0.958 19.766 2.461 1 92.38 154 ALA B N 1
ATOM 2632 C CA . ALA B 1 154 ? 1.503 19.297 1.191 1 92.38 154 ALA B CA 1
ATOM 2633 C C . ALA B 1 154 ? 2.102 20.438 0.386 1 92.38 154 ALA B C 1
ATOM 2635 O O . ALA B 1 154 ? 3.188 20.312 -0.183 1 92.38 154 ALA B O 1
ATOM 2636 N N . ARG B 1 155 ? 1.437 21.516 0.383 1 92.94 155 ARG B N 1
ATOM 2637 C CA . ARG B 1 155 ? 1.933 22.688 -0.337 1 92.94 155 ARG B CA 1
ATOM 2638 C C . ARG B 1 155 ? 3.17 23.25 0.342 1 92.94 155 ARG B C 1
ATOM 2640 O O . ARG B 1 155 ? 4.164 23.562 -0.321 1 92.94 155 ARG B O 1
ATOM 2647 N N . ARG B 1 156 ? 3.105 23.344 1.57 1 95.62 156 ARG B N 1
ATOM 2648 C CA . ARG B 1 156 ? 4.207 23.922 2.336 1 95.62 156 ARG B CA 1
ATOM 2649 C C . ARG B 1 156 ? 5.5 23.141 2.111 1 95.62 156 ARG B C 1
ATOM 2651 O O . ARG B 1 156 ? 6.57 23.734 1.988 1 95.62 156 ARG B O 1
ATOM 2658 N N . TYR B 1 157 ? 5.367 21.859 2.01 1 96.12 157 TYR B N 1
ATOM 2659 C CA . TYR B 1 157 ? 6.566 21.031 1.962 1 96.12 157 TYR B CA 1
ATOM 2660 C C . TYR B 1 157 ? 6.777 20.453 0.566 1 96.12 157 TYR B C 1
ATOM 2662 O O . TYR B 1 157 ? 7.621 19.578 0.37 1 96.12 157 TYR B O 1
ATOM 2670 N N . ALA B 1 158 ? 5.996 20.812 -0.404 1 95.12 158 ALA B N 1
ATOM 2671 C CA . ALA B 1 158 ? 6.16 20.547 -1.829 1 95.12 158 ALA B CA 1
ATOM 2672 C C . ALA B 1 158 ? 5.898 19.062 -2.133 1 95.12 158 ALA B C 1
ATOM 2674 O O . ALA B 1 158 ? 6.594 18.469 -2.953 1 95.12 158 ALA B O 1
ATOM 2675 N N . PHE B 1 159 ? 4.973 18.594 -1.451 1 93.38 159 PHE B N 1
ATOM 2676 C CA . PHE B 1 159 ? 4.52 17.25 -1.795 1 93.38 159 PHE B CA 1
ATOM 2677 C C . PHE B 1 159 ? 3.555 17.297 -2.975 1 93.38 159 PHE B C 1
ATOM 2679 O O . PHE B 1 159 ? 2.799 18.25 -3.133 1 93.38 159 PHE B O 1
ATOM 2686 N N . HIS B 1 160 ? 3.674 16.172 -3.736 1 89.62 160 HIS B N 1
ATOM 2687 C CA . HIS B 1 160 ? 2.805 16.016 -4.898 1 89.62 160 HIS B CA 1
ATOM 2688 C C . HIS B 1 160 ? 1.39 15.625 -4.48 1 89.62 160 HIS B C 1
ATOM 2690 O O . HIS B 1 160 ? 0.425 15.93 -5.188 1 89.62 160 HIS B O 1
ATOM 2696 N N . GLY B 1 161 ? 1.245 15 -3.367 1 87.44 161 GLY B N 1
ATOM 2697 C CA . GLY B 1 161 ? -0.043 14.531 -2.883 1 87.44 161 GLY B CA 1
ATOM 2698 C C . GLY B 1 161 ? 0.019 13.961 -1.478 1 87.44 161 GLY B C 1
ATOM 2699 O O . GLY B 1 161 ? 1.062 14.031 -0.823 1 87.44 161 GLY B O 1
ATOM 2700 N N . ILE B 1 162 ? -1.22 13.516 -1.106 1 88.56 162 ILE B N 1
ATOM 2701 C CA . ILE B 1 162 ? -1.378 12.922 0.217 1 88.56 162 ILE B CA 1
ATOM 2702 C C . ILE B 1 162 ? -1.758 11.453 0.078 1 88.56 162 ILE B C 1
ATOM 2704 O O . ILE B 1 162 ? -2.561 11.086 -0.784 1 88.56 162 ILE B O 1
ATOM 2708 N N . ASP B 1 163 ? -1.14 10.641 0.901 1 85.69 163 ASP B N 1
ATOM 2709 C CA . ASP B 1 163 ? -1.449 9.219 1.017 1 85.69 163 ASP B CA 1
ATOM 2710 C C . ASP B 1 163 ? -2.004 8.891 2.4 1 85.69 163 ASP B C 1
ATOM 2712 O O . ASP B 1 163 ? -1.391 9.219 3.416 1 85.69 163 ASP B O 1
ATOM 2716 N N . LEU B 1 164 ? -3.205 8.344 2.42 1 86.19 164 LEU B N 1
ATOM 2717 C CA . LEU B 1 164 ? -3.766 7.855 3.674 1 86.19 164 LEU B CA 1
ATOM 2718 C C . LEU B 1 164 ? -3.711 6.332 3.738 1 86.19 164 LEU B C 1
ATOM 2720 O O . LEU B 1 164 ? -4.379 5.648 2.957 1 86.19 164 LEU B O 1
ATOM 2724 N N . LEU B 1 165 ? -2.922 5.879 4.605 1 83.12 165 LEU B N 1
ATOM 2725 C CA . LEU B 1 165 ? -2.785 4.449 4.863 1 83.12 165 LEU B CA 1
ATOM 2726 C C . LEU B 1 165 ? -3.539 4.051 6.125 1 83.12 165 LEU B C 1
ATOM 2728 O O . LEU B 1 165 ? -3.176 4.469 7.23 1 83.12 165 LEU B O 1
ATOM 2732 N N . TRP B 1 166 ? -4.586 3.283 5.93 1 81.94 166 TRP B N 1
ATOM 2733 C CA . TRP B 1 166 ? -5.414 2.885 7.062 1 81.94 166 TRP B CA 1
ATOM 2734 C C . TRP B 1 166 ? -5.449 1.367 7.203 1 81.94 166 TRP B C 1
ATOM 2736 O O . TRP B 1 166 ? -5.961 0.666 6.328 1 81.94 166 TRP B O 1
ATOM 2746 N N . VAL B 1 167 ? -4.922 0.922 8.289 1 76.94 167 VAL B N 1
ATOM 2747 C CA . VAL B 1 167 ? -4.895 -0.509 8.57 1 76.94 167 VAL B CA 1
ATOM 2748 C C . VAL B 1 167 ? -6.141 -0.905 9.359 1 76.94 167 VAL B C 1
ATOM 2750 O O . VAL B 1 167 ? -6.387 -0.383 10.453 1 76.94 167 VAL B O 1
ATOM 2753 N N . TRP B 1 168 ? -6.945 -1.694 8.75 1 76.12 168 TRP B N 1
ATOM 2754 C CA . TRP B 1 168 ? -8.141 -2.303 9.328 1 76.12 168 TRP B CA 1
ATOM 2755 C C . TRP B 1 168 ? -9.164 -1.239 9.711 1 76.12 168 TRP B C 1
ATOM 2757 O O . TRP B 1 168 ? -9.578 -1.155 10.867 1 76.12 168 TRP B O 1
ATOM 2767 N N . PRO B 1 169 ? -9.625 -0.496 8.719 1 77.94 169 PRO B N 1
ATOM 2768 C CA . PRO B 1 169 ? -10.758 0.385 9.031 1 77.94 169 PRO B CA 1
ATOM 2769 C C . PRO B 1 169 ? -12.031 -0.385 9.352 1 77.94 169 PRO B C 1
ATOM 2771 O O . PRO B 1 169 ? -12.195 -1.53 8.922 1 77.94 169 PRO B O 1
ATOM 2774 N N . ASN B 1 170 ? -12.852 0.247 10.141 1 75 170 ASN B N 1
ATOM 2775 C CA . ASN B 1 170 ? -14.172 -0.351 10.336 1 75 170 ASN B CA 1
ATOM 2776 C C . ASN B 1 170 ? -15.008 -0.277 9.062 1 75 170 ASN B C 1
ATOM 2778 O O . ASN B 1 170 ? -14.844 0.643 8.258 1 75 170 ASN B O 1
ATOM 2782 N N . SER B 1 171 ? -15.898 -1.334 8.914 1 71.56 171 SER B N 1
ATOM 2783 C CA . SER B 1 171 ? -16.766 -1.353 7.742 1 71.56 171 SER B CA 1
ATOM 2784 C C . SER B 1 171 ? -17.578 -0.067 7.637 1 71.56 171 SER B C 1
ATOM 2786 O O . SER B 1 171 ? -17.859 0.407 6.535 1 71.56 171 SER B O 1
ATOM 2788 N N . THR B 1 172 ? -17.891 0.568 8.781 1 76 172 THR B N 1
ATOM 2789 C CA . THR B 1 172 ? -18.703 1.779 8.812 1 76 172 THR B CA 1
ATOM 2790 C C . THR B 1 172 ? -17.891 2.99 8.375 1 76 172 THR B C 1
ATOM 2792 O O . THR B 1 172 ? -18.453 4.031 8.023 1 76 172 THR B O 1
ATOM 2795 N N . ASP B 1 173 ? -16.562 2.789 8.312 1 79.81 173 ASP B N 1
ATOM 2796 C CA . ASP B 1 173 ? -15.68 3.898 7.961 1 79.81 173 ASP B CA 1
ATOM 2797 C C . ASP B 1 173 ? -15.547 4.035 6.445 1 79.81 173 ASP B C 1
ATOM 2799 O O . ASP B 1 173 ? -15.258 5.117 5.938 1 79.81 173 ASP B O 1
ATOM 2803 N N . LEU B 1 174 ? -15.812 2.982 5.723 1 77.38 174 LEU B N 1
ATOM 2804 C CA . LEU B 1 174 ? -15.438 2.9 4.312 1 77.38 174 LEU B CA 1
ATOM 2805 C C . LEU B 1 174 ? -16.234 3.902 3.482 1 77.38 174 LEU B C 1
ATOM 2807 O O . LEU B 1 174 ? -15.656 4.664 2.703 1 77.38 174 LEU B O 1
ATOM 2811 N N . PRO B 1 175 ? -17.531 4 3.674 1 76.88 175 PRO B N 1
ATOM 2812 C CA . PRO B 1 175 ? -18.25 5.023 2.914 1 76.88 175 PRO B CA 1
ATOM 2813 C C . PRO B 1 175 ? -17.781 6.441 3.244 1 76.88 175 PRO B C 1
ATOM 2815 O O . PRO B 1 175 ? -17.719 7.297 2.357 1 76.88 175 PRO B O 1
ATOM 2818 N N . ASN B 1 176 ? -17.438 6.648 4.477 1 78.94 176 ASN B N 1
ATOM 2819 C CA . ASN B 1 176 ? -17 7.977 4.906 1 78.94 176 ASN B CA 1
ATOM 2820 C C . ASN B 1 176 ? -15.633 8.328 4.336 1 78.94 176 ASN B C 1
ATOM 2822 O O . ASN B 1 176 ? -15.375 9.484 3.998 1 78.94 17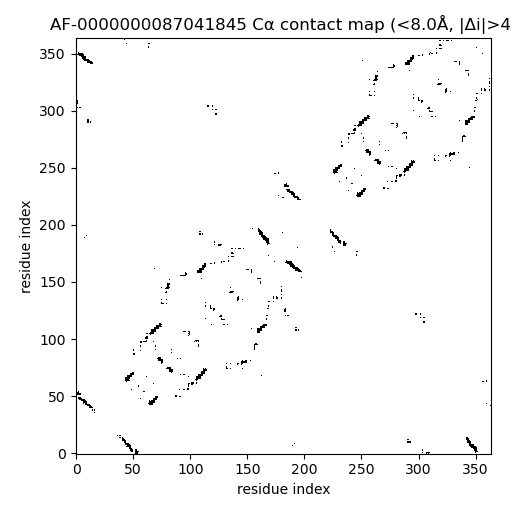6 ASN B O 1
ATOM 2826 N N . ILE B 1 177 ? -14.805 7.309 4.281 1 75.19 177 ILE B N 1
ATOM 2827 C CA . ILE B 1 177 ? -13.477 7.512 3.717 1 75.19 177 ILE B CA 1
ATOM 2828 C C . ILE B 1 177 ? -13.594 7.945 2.258 1 75.19 177 ILE B C 1
ATOM 2830 O O . ILE B 1 177 ? -12.922 8.891 1.826 1 75.19 177 ILE B O 1
ATOM 2834 N N . CYS B 1 178 ? -14.477 7.309 1.6 1 66.88 178 CYS B N 1
ATOM 2835 C CA . CYS B 1 178 ? -14.641 7.562 0.173 1 66.88 178 CYS B CA 1
ATOM 2836 C C . CYS B 1 178 ? -15.258 8.938 -0.065 1 66.88 178 CYS B C 1
ATOM 2838 O O . CYS B 1 178 ? -14.953 9.594 -1.063 1 66.88 178 CYS B O 1
ATOM 2840 N N . ASN B 1 179 ? -16.016 9.406 0.957 1 64.94 179 ASN B N 1
ATOM 2841 C CA . ASN B 1 179 ? -16.578 10.742 0.888 1 64.94 179 ASN B CA 1
ATOM 2842 C C . ASN B 1 179 ? -15.555 11.812 1.239 1 64.94 179 ASN B C 1
ATOM 2844 O O . ASN B 1 179 ? -15.719 12.984 0.883 1 64.94 179 ASN B O 1
ATOM 2848 N N . THR B 1 180 ? -14.625 11.461 2.037 1 58.84 180 THR B N 1
ATOM 2849 C CA . THR B 1 180 ? -13.586 12.391 2.471 1 58.84 180 THR B CA 1
ATOM 2850 C C . THR B 1 180 ? -12.695 12.797 1.301 1 58.84 180 THR B C 1
ATOM 2852 O O . THR B 1 180 ? -12.234 13.938 1.233 1 58.84 180 THR B O 1
ATOM 2855 N N . LEU B 1 181 ? -12.562 11.797 0.392 1 56.28 181 LEU B N 1
ATOM 2856 C CA . LEU B 1 181 ? -11.609 12.031 -0.682 1 56.28 181 LEU B CA 1
ATOM 2857 C C . LEU B 1 181 ? -12.305 12.609 -1.911 1 56.28 181 LEU B C 1
ATOM 2859 O O . LEU B 1 181 ? -11.742 12.586 -3.012 1 56.28 181 LEU B O 1
ATOM 2863 N N . ILE B 1 182 ? -13.516 13.258 -1.801 1 46.47 182 ILE B N 1
ATOM 2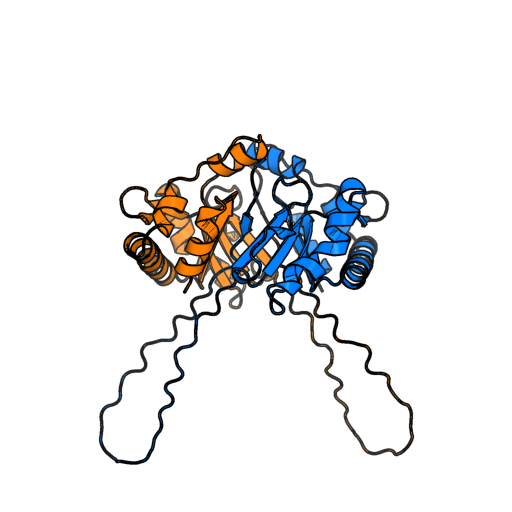864 C CA . ILE B 1 182 ? -14.227 13.906 -2.898 1 46.47 182 ILE B CA 1
ATOM 2865 C C . ILE B 1 182 ? -14.023 15.414 -2.826 1 46.47 182 ILE B C 1
ATOM 2867 O O . ILE B 1 182 ? -14.07 16 -1.744 1 46.47 182 ILE B O 1
#

Sequence (364 aa):
MGFWFGLWSSVFVFNFNGIQTFFLLSIIFFLSSQFRFSGAQTWIKAGYCYANGEFPIQDINSALFTHLSCAFAEVNASNYQLSIPSASEQYFSTFATIVKRRNPSVKPLLSVWNGISATGKAISGEKVNDSVLSSMVSSSSTRMSFIDSSMKAARRYAFHGIDLLWVWPNSTDLPNICNTLIMGFWFGLWSSVFVFNFNGIQTFFLLSIIFFLSSQFRFSGAQTWIKAGYCYANGEFPIQDINSALFTHLSCAFAEVNASNYQLSIPSASEQYFSTFATIVKRRNPSVKPLLSVWNGISATGKAISGEKVNDSVLSSMVSSSSTRMSFIDSSMKAARRYAFHGIDLLWVWPNSTDLPNICNTLI

Foldseek 3Di:
DDFPFPQPFPDLPPPPPDDPPPDDDDDDPPCVVCCVVCPPSDTAGETEDELPDPDDLLPDQLVRGQEYEDDAWEADQPQRAIGDDPSRVVVQLCNVVNSCVNPVNHAYEYEYELDPVQVVCVVVVHDRDSPRLQVQLVDPRSLVNHVVNRVVSCVNRVGNYYHYDYDDDDPVSVVSVVVSVD/DDFCFCQCFDDLPPPPPDDPDDDDDDDDPPCCCVCVVCPPSDGARETEGELPDPDDLLPDQLVRGQEYEDDAWEADQPQRAIGDDPSRVVVQLCNVVNSCVNPVNHAYEYEYELDPVQVVCVVVVHDRDSPRLQVQLVDPRSLVNHVVNRVVSCVNRVGNYYHYDYDDDDPVSVVSVVVSVD

Solvent-accessible surface area (backbone atoms only — not comparable to full-atom values): 19745 Å² total; per-residue (Å²): 111,64,49,54,25,38,23,53,23,53,48,27,40,50,68,78,76,77,83,79,76,79,80,75,85,82,83,85,70,85,66,72,67,74,71,71,65,71,62,69,56,66,60,48,32,30,37,38,42,44,62,88,39,65,62,59,74,87,72,55,67,35,71,65,32,47,31,37,26,45,30,65,32,34,68,35,80,87,67,26,26,56,35,67,54,77,95,37,43,67,51,56,59,43,42,32,60,58,44,30,71,70,15,74,79,38,38,30,25,44,24,31,41,72,48,68,65,42,47,51,31,47,76,72,60,37,80,53,79,64,58,55,65,46,54,25,36,69,39,72,68,33,28,47,35,24,51,52,41,41,52,50,49,25,59,74,30,56,32,39,17,43,19,49,33,37,65,27,60,54,83,82,37,51,67,31,49,52,56,59,69,105,115,59,48,56,24,36,22,54,27,42,53,29,44,47,76,81,76,81,84,79,79,79,79,75,84,82,84,83,73,82,68,75,66,72,70,74,63,71,68,66,63,67,61,45,33,29,37,37,43,44,60,88,39,67,58,59,75,86,72,55,68,35,69,66,32,47,29,40,25,45,31,66,30,35,68,35,79,87,66,24,27,56,35,67,52,77,92,37,43,68,51,53,59,42,42,31,62,58,44,31,70,73,17,73,79,37,39,30,22,42,22,30,39,74,49,67,66,42,48,53,32,45,74,72,63,38,85,53,78,64,59,55,64,46,54,24,36,68,38,72,67,33,28,47,35,23,51,53,42,41,51,51,49,25,60,75,32,56,32,42,18,46,18,52,34,36,69,26,57,53,82,82,38,50,66,30,50,51,56,59,69,106

Radius of gyration: 21.93 Å; Cα contacts (8 Å, |Δi|>4): 700; chains: 2; bounding box: 42×68×71 Å

Nearest PDB structures (foldseek):
  3aqu-assembly3_C  TM=9.433E-01  e=3.271E-13  Arabidopsis thaliana
  3alg-assembly1_A  TM=9.334E-01  e=4.366E-12  Nicotiana tabacum
  4uri-assembly1_A  TM=9.192E-01  e=2.284E-12  Robinia pseudoacacia
  3alf-assembly1_A  TM=9.330E-01  e=1.081E-11  Nicotiana tabacum
  3wij-assembly1_A  TM=8.844E-01  e=3.703E-11  Cycas revoluta